Protein AF-B7ZWE9-F1 (afdb_monomer_lite)

Foldseek 3Di:
DDDPLDPVVLVCLLVVCVVPVVVVLVVLCCVQAVVVVVVVVVVVVVLVVLVVVLVVLVVQLVVLVVVLVVCCVPPVPPVVVNVVSVVSSVVSVVVSVVSVVVSVVSVVVVVVVVVVSVVRNVVSVVVSVVVVVVVSVVSVVVSVVVVVPDDPVVSVVVVVVVVCVVVVVPPDPDDDDDDDDDDDDDDDDDDDDDDDDDDDDDDDDDDPDDDDPDDPPDDDDDDDDDDDDDDD

Sequence (232 aa):
ALSLSSPRSWQQVPLSVHNERRPLQVERLEAKVISPLKLYGAQIKQTRADIKKCKRVQNNEIKQLEKLEKLRQKSPSDRQMISQAETSAQRASVDTNRSTLHLVETVDAFQEQKLKDLRRIFSDFVTIEMVFHAKAVEVYSSAFQTLENYDLERDLQDFRAKTRGIYGHGEARPLTDTNPAPSVPWPLASQSAQSTMARQGKEAGGEEDSETDSVEEIPLEDLKGQQQGPRD

Structure (mmCIF, N/CA/C/O backbone):
data_AF-B7ZWE9-F1
#
_entry.id   AF-B7ZWE9-F1
#
loop_
_atom_site.group_PDB
_atom_site.id
_atom_site.type_symbol
_atom_site.label_atom_id
_atom_site.label_alt_id
_atom_site.label_comp_id
_atom_site.label_asym_id
_atom_site.label_entity_id
_atom_site.label_seq_id
_atom_site.pdbx_PDB_ins_code
_atom_site.Cartn_x
_atom_site.Cartn_y
_atom_site.Cartn_z
_atom_site.occupancy
_atom_site.B_iso_or_equiv
_atom_site.auth_seq_id
_atom_site.auth_comp_id
_atom_site.auth_asym_id
_atom_site.auth_atom_id
_atom_site.pdbx_PDB_model_num
ATOM 1 N N . ALA A 1 1 ? 21.454 15.102 -43.127 1.00 35.91 1 ALA A N 1
ATOM 2 C CA . ALA A 1 1 ? 22.340 13.939 -42.927 1.00 35.91 1 ALA A CA 1
ATOM 3 C C . ALA A 1 1 ? 23.583 14.426 -42.197 1.00 35.91 1 ALA A C 1
ATOM 5 O O . ALA A 1 1 ? 24.292 15.269 -42.731 1.00 35.91 1 ALA A O 1
ATOM 6 N N . LEU A 1 2 ? 23.766 14.022 -40.939 1.00 36.97 2 LEU A N 1
ATOM 7 C CA . LEU A 1 2 ? 24.921 14.429 -40.139 1.00 36.97 2 LEU A CA 1
ATOM 8 C C . LEU A 1 2 ? 26.160 13.714 -40.691 1.00 36.97 2 LEU A C 1
ATOM 10 O O . LEU A 1 2 ? 26.164 12.492 -40.808 1.00 36.97 2 LEU A O 1
ATOM 14 N N . SER A 1 3 ? 27.177 14.478 -41.086 1.00 40.47 3 SER A N 1
ATOM 15 C CA . SER A 1 3 ? 28.467 13.936 -41.512 1.00 40.47 3 SER A CA 1
ATOM 16 C C . SER A 1 3 ? 29.105 13.202 -40.326 1.00 40.47 3 SER A C 1
ATOM 18 O O . SER A 1 3 ? 29.429 13.832 -39.323 1.00 40.47 3 SER A O 1
ATOM 20 N N . LEU A 1 4 ?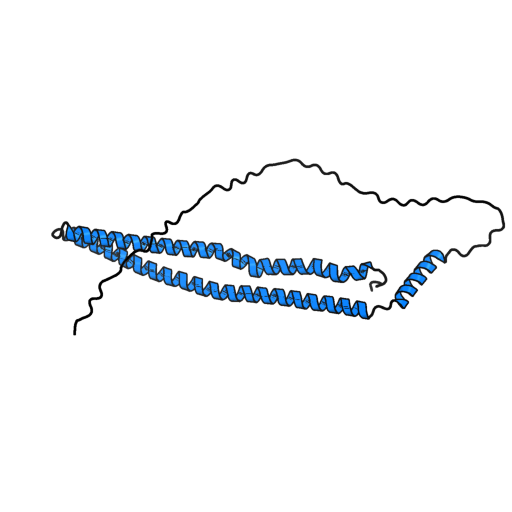 29.281 11.882 -40.442 1.00 47.28 4 LEU A N 1
ATOM 21 C CA . LEU A 1 4 ? 29.894 10.986 -39.439 1.00 47.28 4 LEU A CA 1
ATOM 22 C C . LEU A 1 4 ? 31.409 11.228 -39.228 1.00 47.28 4 LEU A C 1
ATOM 24 O O . LEU A 1 4 ? 32.071 10.510 -38.489 1.00 47.28 4 LEU A O 1
ATOM 28 N N . SER A 1 5 ? 31.955 12.285 -39.831 1.00 48.56 5 SER A N 1
ATOM 29 C CA . SER A 1 5 ? 33.384 12.605 -39.924 1.00 48.56 5 SER A CA 1
ATOM 30 C C . SER A 1 5 ? 33.974 13.252 -38.648 1.00 48.56 5 SER A C 1
ATOM 32 O O . SER A 1 5 ? 35.101 13.740 -38.655 1.00 48.56 5 SER A O 1
ATOM 34 N N . SER A 1 6 ? 33.246 13.303 -37.520 1.00 48.66 6 SER A N 1
ATOM 35 C CA . SER A 1 6 ? 33.755 13.914 -36.279 1.00 48.66 6 SER A CA 1
ATOM 36 C C . SER A 1 6 ? 33.730 12.947 -35.091 1.00 48.66 6 SER A C 1
ATOM 38 O O . SER A 1 6 ? 32.653 12.478 -34.740 1.00 48.66 6 SER A O 1
ATOM 40 N N . PRO A 1 7 ? 34.849 12.739 -34.363 1.00 50.91 7 PRO A N 1
ATOM 41 C CA . PRO A 1 7 ? 34.908 11.987 -33.098 1.00 50.91 7 PRO A CA 1
ATOM 42 C C . PRO A 1 7 ? 33.811 12.360 -32.083 1.00 50.91 7 PRO A C 1
ATOM 44 O O . PRO A 1 7 ? 33.399 11.532 -31.271 1.00 50.91 7 PRO A O 1
ATOM 47 N N . ARG A 1 8 ? 33.286 13.594 -32.158 1.00 45.19 8 ARG A N 1
ATOM 48 C CA . ARG A 1 8 ? 32.167 14.058 -31.329 1.00 45.19 8 ARG A CA 1
ATOM 49 C C . ARG A 1 8 ? 30.857 13.321 -31.602 1.00 45.19 8 ARG A C 1
ATOM 51 O O . ARG A 1 8 ? 30.175 13.016 -30.633 1.00 45.19 8 ARG A O 1
ATOM 58 N N . SER A 1 9 ? 30.514 12.976 -32.847 1.00 49.25 9 SER A N 1
ATOM 59 C CA . SER A 1 9 ? 29.246 12.287 -33.150 1.00 49.25 9 SER A CA 1
ATOM 60 C C . SER A 1 9 ? 29.190 10.869 -32.574 1.00 49.25 9 SER A C 1
ATOM 62 O O . SER A 1 9 ? 28.116 10.395 -32.215 1.00 49.25 9 SER A O 1
ATOM 64 N N . TRP A 1 10 ? 30.348 10.227 -32.411 1.00 51.28 10 TRP A N 1
ATOM 65 C CA . TRP A 1 10 ? 30.491 8.867 -31.884 1.00 51.28 10 TRP A CA 1
ATOM 66 C C . TRP A 1 10 ? 30.303 8.790 -30.365 1.00 51.28 10 TRP A C 1
ATOM 68 O O . TRP A 1 10 ? 29.722 7.837 -29.853 1.00 51.28 10 TRP A O 1
ATOM 78 N N . GLN A 1 11 ? 30.725 9.828 -29.638 1.00 51.19 11 GLN A N 1
ATOM 79 C CA . GLN A 1 11 ? 30.461 9.956 -28.200 1.00 51.19 11 GLN A CA 1
ATOM 80 C C . GLN A 1 11 ? 29.024 10.419 -27.921 1.00 51.19 11 GLN A C 1
ATOM 82 O O . GLN A 1 11 ? 28.461 10.102 -26.876 1.00 51.19 11 GLN A O 1
ATOM 87 N N . GLN A 1 12 ? 28.406 11.146 -28.856 1.00 52.44 12 GLN A N 1
ATOM 88 C CA . GLN A 1 12 ? 27.122 11.807 -28.630 1.00 52.44 12 GLN A CA 1
ATOM 89 C C . GLN A 1 12 ? 25.933 10.839 -28.577 1.00 52.44 12 GLN A C 1
ATOM 91 O O . GLN A 1 12 ? 25.019 11.070 -27.796 1.00 52.44 12 GLN A O 1
ATOM 96 N N . VAL A 1 13 ? 25.942 9.736 -29.337 1.00 56.31 13 VAL A N 1
ATOM 97 C CA . VAL A 1 13 ? 24.784 8.820 -29.417 1.00 56.31 13 VAL A CA 1
ATOM 98 C C . VAL A 1 13 ? 24.566 8.009 -28.124 1.00 56.31 13 VAL A C 1
ATOM 100 O O . VAL A 1 13 ? 23.448 8.035 -27.602 1.00 56.31 13 VAL A O 1
ATOM 103 N N . PRO A 1 14 ? 25.583 7.352 -27.526 1.00 56.22 14 PRO A N 1
ATOM 104 C CA . PRO A 1 14 ? 25.403 6.652 -26.250 1.00 56.22 14 PRO A CA 1
ATOM 105 C C . PRO A 1 14 ? 25.184 7.614 -25.070 1.00 56.22 14 PRO A C 1
ATOM 107 O O . PRO A 1 14 ? 24.378 7.330 -24.181 1.00 56.22 14 PRO A O 1
ATOM 110 N N . LEU A 1 15 ? 25.860 8.774 -25.071 1.00 54.81 15 LEU A N 1
ATOM 111 C CA . LEU A 1 15 ? 25.754 9.767 -23.997 1.00 54.81 15 LEU A CA 1
ATOM 112 C C . LEU A 1 15 ? 24.411 10.514 -24.005 1.00 54.81 15 LEU A C 1
ATOM 114 O O . LEU A 1 15 ? 23.825 10.663 -22.935 1.00 54.81 15 LEU A O 1
ATOM 118 N N . SER A 1 16 ? 23.868 10.922 -25.162 1.00 54.91 16 SER A N 1
ATOM 119 C CA . SER A 1 16 ? 22.539 11.569 -25.232 1.00 54.91 16 SER A CA 1
ATOM 120 C C . SER A 1 16 ? 21.433 10.648 -24.725 1.00 54.91 16 SER A C 1
ATOM 122 O O . SER A 1 16 ? 20.568 11.068 -23.963 1.00 54.91 16 SER A O 1
ATOM 124 N N . VAL A 1 17 ? 21.489 9.361 -25.071 1.00 55.47 17 VAL A N 1
ATOM 125 C CA . VAL A 1 17 ? 20.479 8.386 -24.645 1.00 55.47 17 VAL A CA 1
ATOM 126 C C . VAL A 1 17 ? 20.524 8.133 -23.137 1.00 55.47 17 VAL A C 1
ATOM 128 O O . VAL A 1 17 ? 19.480 8.082 -22.482 1.00 55.47 17 VAL A O 1
ATOM 131 N N . HIS A 1 18 ? 21.720 7.990 -22.572 1.00 58.66 18 HIS A N 1
ATOM 132 C CA . HIS A 1 18 ? 21.894 7.819 -21.133 1.00 58.66 18 HIS A CA 1
ATOM 133 C C . HIS A 1 18 ? 21.422 9.046 -20.335 1.00 58.66 18 HIS A C 1
ATOM 135 O O . HIS A 1 18 ? 20.903 8.901 -19.224 1.00 58.66 18 HIS A O 1
ATOM 141 N N . ASN A 1 19 ? 21.577 10.242 -20.908 1.00 58.75 19 ASN A N 1
ATOM 142 C CA . ASN A 1 19 ? 21.200 11.498 -20.270 1.00 58.75 19 ASN A CA 1
ATOM 143 C C . ASN A 1 19 ? 19.690 11.793 -20.362 1.00 58.75 19 ASN A C 1
ATOM 145 O O . ASN A 1 19 ? 19.148 12.434 -19.470 1.00 58.75 19 ASN A O 1
ATOM 149 N N . GLU A 1 20 ? 18.992 11.283 -21.383 1.00 62.75 20 GLU A N 1
ATOM 150 C CA . GLU A 1 20 ? 17.551 11.519 -21.583 1.00 62.75 20 GLU A CA 1
ATOM 151 C C . GLU A 1 20 ? 16.652 10.402 -21.032 1.00 62.75 20 GLU A C 1
ATOM 153 O O . GLU A 1 20 ? 15.564 10.668 -20.521 1.00 62.75 20 GLU A O 1
ATOM 158 N N . ARG A 1 21 ? 17.080 9.132 -21.093 1.00 68.94 21 ARG A N 1
ATOM 159 C CA . ARG A 1 21 ? 16.215 7.998 -20.707 1.00 68.94 21 ARG A CA 1
ATOM 160 C C . ARG A 1 21 ? 16.216 7.695 -19.214 1.00 68.94 21 ARG A C 1
ATOM 162 O O . ARG A 1 21 ? 15.201 7.227 -18.701 1.00 68.94 21 ARG A O 1
ATOM 169 N N . ARG A 1 22 ? 17.324 7.957 -18.514 1.00 77.38 22 ARG A N 1
ATOM 170 C CA . ARG A 1 22 ? 17.389 7.770 -17.056 1.00 77.38 22 ARG A CA 1
ATOM 171 C C . ARG A 1 22 ? 16.400 8.670 -16.306 1.00 77.38 22 ARG A C 1
ATOM 173 O O . ARG A 1 22 ? 15.689 8.129 -15.466 1.00 77.38 22 ARG A O 1
ATOM 180 N N . PRO A 1 23 ? 16.260 9.971 -16.631 1.00 82.75 23 PRO A N 1
ATOM 181 C CA . PRO A 1 23 ? 15.218 10.809 -16.035 1.00 82.75 23 PRO A CA 1
ATOM 182 C C . PRO A 1 23 ? 13.805 10.217 -16.160 1.00 82.75 23 PRO A C 1
ATOM 184 O O . PRO A 1 23 ? 13.086 10.154 -15.168 1.00 82.75 23 PRO A O 1
ATOM 187 N N . LEU A 1 24 ? 13.438 9.689 -17.335 1.00 86.56 24 LEU A N 1
ATOM 188 C CA . LEU A 1 24 ? 12.121 9.072 -17.562 1.00 86.56 24 LEU A CA 1
ATOM 189 C C . LEU A 1 24 ? 11.918 7.768 -16.775 1.00 86.56 24 LEU A C 1
ATOM 191 O O . LEU A 1 24 ? 10.819 7.499 -16.293 1.00 86.56 24 LEU A O 1
ATOM 195 N N . GLN A 1 25 ? 12.952 6.933 -16.646 1.00 90.38 25 GLN A N 1
ATOM 196 C CA . GLN A 1 25 ? 12.887 5.737 -15.798 1.00 90.38 25 GLN A CA 1
ATOM 197 C C . GLN A 1 25 ? 12.675 6.128 -14.334 1.00 90.38 25 GLN A C 1
ATOM 199 O O . GLN A 1 25 ? 11.793 5.576 -13.680 1.00 90.38 25 GLN A O 1
ATOM 204 N N . VAL A 1 26 ? 13.446 7.102 -13.845 1.00 93.44 26 VAL A N 1
ATOM 205 C CA . VAL A 1 26 ? 13.359 7.599 -12.468 1.00 93.44 26 VAL A CA 1
ATOM 206 C C . VAL A 1 26 ? 11.970 8.159 -12.179 1.00 93.44 26 VAL A C 1
ATOM 208 O O . VAL A 1 26 ? 11.372 7.782 -11.177 1.00 93.44 26 VAL A O 1
ATOM 211 N N . GLU A 1 27 ? 11.410 8.977 -13.072 1.00 94.62 27 GLU A N 1
ATOM 212 C CA . GLU A 1 27 ? 10.048 9.505 -12.926 1.00 94.62 27 GLU A CA 1
ATOM 213 C C . GLU A 1 27 ? 9.008 8.377 -12.825 1.00 94.62 27 GLU A C 1
ATOM 215 O O . GLU A 1 27 ? 8.147 8.382 -11.943 1.00 94.62 27 GLU A O 1
ATOM 220 N N . ARG A 1 28 ? 9.114 7.353 -13.684 1.00 95.75 28 ARG A N 1
ATOM 221 C CA . ARG A 1 28 ? 8.200 6.201 -13.661 1.00 95.75 28 ARG A CA 1
ATOM 222 C C . ARG A 1 28 ? 8.344 5.373 -12.387 1.00 95.75 28 ARG A C 1
ATOM 224 O O . ARG A 1 28 ? 7.326 4.924 -11.862 1.00 95.75 28 ARG A O 1
ATOM 231 N N . LEU A 1 29 ? 9.565 5.167 -11.895 1.00 97.62 29 LEU A N 1
ATOM 232 C CA . LEU A 1 29 ? 9.820 4.476 -10.631 1.00 97.62 29 LEU A CA 1
ATOM 233 C C . LEU A 1 29 ? 9.266 5.273 -9.445 1.00 97.62 29 LEU A C 1
ATOM 235 O O . LEU A 1 29 ? 8.579 4.701 -8.598 1.00 97.62 29 LEU A O 1
ATOM 239 N N . GLU A 1 30 ? 9.480 6.589 -9.409 1.00 97.31 30 GLU A N 1
ATOM 240 C CA . GLU A 1 30 ? 8.943 7.442 -8.347 1.00 97.31 30 GLU A CA 1
ATOM 241 C C . GLU A 1 30 ? 7.409 7.382 -8.320 1.00 97.31 30 GLU A C 1
ATOM 243 O O . GLU A 1 30 ? 6.807 7.211 -7.258 1.00 97.31 30 GLU A O 1
ATOM 248 N N . ALA A 1 31 ? 6.763 7.447 -9.487 1.00 97.62 31 ALA A N 1
ATOM 249 C CA . ALA A 1 31 ? 5.308 7.450 -9.596 1.00 97.62 31 ALA A CA 1
ATOM 250 C C . ALA A 1 31 ? 4.663 6.080 -9.322 1.00 97.62 31 ALA A C 1
ATOM 252 O O . ALA A 1 31 ? 3.620 6.012 -8.674 1.00 97.62 31 ALA A O 1
ATOM 253 N N . LYS A 1 32 ? 5.245 4.984 -9.828 1.00 97.88 32 LYS A N 1
ATOM 254 C CA . LYS A 1 32 ? 4.613 3.650 -9.798 1.00 97.88 32 LYS A CA 1
ATOM 255 C C . LYS A 1 32 ? 5.109 2.731 -8.689 1.00 97.88 32 LYS A C 1
ATOM 257 O O . LYS A 1 32 ? 4.427 1.762 -8.371 1.00 97.88 32 LYS A O 1
ATOM 262 N N . VAL A 1 33 ? 6.272 3.017 -8.113 1.00 98.19 33 VAL A N 1
ATOM 263 C CA . VAL A 1 33 ? 6.889 2.169 -7.088 1.00 98.19 33 VAL A CA 1
ATOM 264 C C . VAL A 1 33 ? 6.993 2.931 -5.779 1.00 98.19 33 VAL A C 1
ATOM 266 O O . VAL A 1 33 ? 6.397 2.531 -4.782 1.00 98.19 33 VAL A O 1
ATOM 269 N N . ILE A 1 34 ? 7.687 4.067 -5.781 1.00 98.00 34 ILE A N 1
ATOM 270 C CA . ILE A 1 34 ? 8.004 4.782 -4.542 1.00 98.00 34 ILE A CA 1
ATOM 271 C C . ILE A 1 34 ? 6.764 5.447 -3.940 1.00 98.00 34 ILE A C 1
ATOM 273 O O . ILE A 1 34 ? 6.491 5.269 -2.753 1.00 98.00 34 ILE A O 1
ATOM 277 N N . SER A 1 35 ? 5.987 6.184 -4.736 1.00 97.56 35 SER A N 1
ATOM 278 C CA . SER A 1 35 ? 4.808 6.906 -4.243 1.00 97.56 35 SER A CA 1
ATOM 279 C C . SER A 1 35 ? 3.753 5.965 -3.634 1.00 97.56 35 SER A C 1
ATOM 281 O O . SER A 1 35 ? 3.328 6.222 -2.505 1.00 97.56 35 SER A O 1
ATOM 283 N N . PRO A 1 36 ? 3.380 4.835 -4.273 1.00 97.38 36 PRO A N 1
ATOM 284 C CA . PRO A 1 36 ? 2.480 3.857 -3.662 1.00 97.38 36 PRO A CA 1
ATOM 285 C C . PRO A 1 36 ? 3.022 3.258 -2.360 1.00 97.38 36 PRO A C 1
ATOM 287 O O . PRO A 1 36 ? 2.275 3.148 -1.390 1.00 97.38 36 PRO A O 1
ATOM 290 N N . LEU A 1 37 ? 4.318 2.931 -2.289 1.00 97.62 37 LEU A N 1
ATOM 291 C CA . LEU A 1 37 ? 4.932 2.417 -1.058 1.00 97.62 37 LEU A CA 1
ATOM 292 C C . LEU A 1 37 ? 4.925 3.458 0.071 1.00 97.62 37 LEU A C 1
ATOM 294 O O . LEU A 1 37 ? 4.654 3.114 1.220 1.00 97.62 37 LEU A O 1
ATOM 298 N N . LYS A 1 38 ? 5.155 4.740 -0.241 1.00 96.44 38 LYS A N 1
ATOM 299 C CA . LYS A 1 38 ? 5.077 5.840 0.737 1.00 96.44 38 LYS A CA 1
ATOM 300 C C . LYS A 1 38 ? 3.672 5.978 1.341 1.00 96.44 38 LYS A C 1
ATOM 302 O O . LYS A 1 38 ? 3.548 6.218 2.543 1.00 96.44 38 LYS A O 1
ATOM 307 N N . LEU A 1 39 ? 2.613 5.785 0.548 1.00 95.19 39 LEU A N 1
ATOM 308 C CA . LEU A 1 39 ? 1.219 5.897 1.012 1.00 95.19 39 LEU A CA 1
ATOM 309 C C . LEU A 1 39 ? 0.853 4.866 2.092 1.00 95.19 39 LEU A C 1
ATOM 311 O O . LEU A 1 39 ? 0.050 5.168 2.981 1.00 95.19 39 LEU A O 1
ATOM 315 N N . TYR A 1 40 ? 1.487 3.689 2.088 1.00 96.75 40 TYR A N 1
ATOM 316 C CA . TYR A 1 40 ? 1.272 2.670 3.121 1.00 96.75 40 TYR A CA 1
ATOM 317 C C . TYR A 1 40 ? 1.643 3.155 4.527 1.00 96.75 40 TYR A C 1
ATOM 319 O O . TYR A 1 40 ? 1.066 2.678 5.505 1.00 96.75 40 TYR A O 1
ATOM 327 N N . GLY A 1 41 ? 2.528 4.1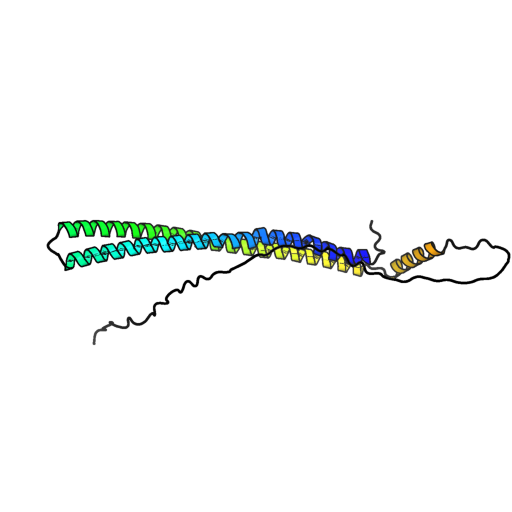49 4.659 1.00 95.81 41 GLY A N 1
ATOM 328 C CA . GLY A 1 41 ? 2.856 4.743 5.955 1.00 95.81 41 GLY A CA 1
ATOM 329 C C . GLY A 1 41 ? 1.629 5.312 6.679 1.00 95.81 41 GLY A C 1
ATOM 330 O O . GLY A 1 41 ? 1.481 5.118 7.886 1.00 95.81 41 GLY A O 1
ATOM 331 N N . ALA A 1 42 ? 0.716 5.966 5.954 1.00 95.94 42 ALA A N 1
ATOM 332 C CA . ALA A 1 42 ? -0.522 6.497 6.528 1.00 95.94 42 ALA A CA 1
ATOM 333 C C . ALA A 1 42 ? -1.520 5.379 6.869 1.00 95.94 42 ALA A C 1
ATOM 335 O O . ALA A 1 42 ? -2.104 5.378 7.952 1.00 95.94 42 ALA A O 1
ATOM 336 N N . GLN A 1 43 ? -1.662 4.391 5.984 1.00 95.06 43 GLN A N 1
ATOM 337 C CA . GLN A 1 43 ? -2.571 3.260 6.184 1.00 95.06 43 GLN A CA 1
ATOM 338 C C . GLN A 1 43 ? -2.166 2.409 7.397 1.00 95.06 43 GLN A C 1
ATOM 340 O O . GLN A 1 43 ? -3.001 2.095 8.237 1.00 95.06 43 GLN A O 1
ATOM 345 N N . ILE A 1 44 ? -0.871 2.115 7.561 1.00 96.81 44 ILE A N 1
ATOM 346 C CA . ILE A 1 44 ? -0.350 1.372 8.720 1.00 96.81 44 ILE A CA 1
ATOM 347 C C . ILE A 1 44 ? -0.613 2.133 10.025 1.00 96.81 44 ILE A C 1
ATOM 349 O O . ILE A 1 44 ? -0.992 1.527 11.032 1.00 96.81 44 ILE A O 1
ATOM 353 N N . LYS A 1 45 ? -0.427 3.461 10.023 1.00 97.56 45 LYS A N 1
ATOM 354 C CA . LYS A 1 45 ? -0.743 4.310 11.182 1.00 97.56 45 LYS A CA 1
ATOM 355 C C . LYS A 1 45 ? -2.227 4.221 11.543 1.00 97.56 45 LYS A C 1
ATOM 357 O O . LYS A 1 45 ? -2.539 4.060 12.723 1.00 97.56 45 LYS A O 1
ATOM 362 N N . GLN A 1 46 ? -3.112 4.263 10.547 1.00 97.00 46 GLN A N 1
ATOM 363 C CA . GLN A 1 46 ? -4.554 4.135 10.746 1.00 97.00 46 GLN A CA 1
ATOM 364 C C . GLN A 1 46 ? -4.933 2.760 11.317 1.00 97.00 46 GLN A C 1
ATOM 366 O O . GLN A 1 46 ? -5.519 2.697 12.395 1.00 97.00 46 GLN A O 1
ATOM 371 N N . THR A 1 47 ? -4.489 1.661 10.702 1.00 96.88 47 THR A N 1
ATOM 372 C CA . THR A 1 47 ? -4.759 0.299 11.199 1.00 96.88 47 THR A CA 1
ATOM 373 C C . THR A 1 47 ? -4.257 0.110 12.635 1.00 96.88 47 THR A C 1
ATOM 375 O O . THR A 1 47 ? -4.930 -0.489 13.474 1.00 96.88 47 THR A O 1
ATOM 378 N N . ARG A 1 48 ? -3.090 0.679 12.979 1.00 97.75 48 ARG A N 1
ATOM 379 C CA . ARG A 1 48 ? -2.575 0.670 14.359 1.00 97.75 48 ARG A CA 1
ATOM 380 C C . ARG A 1 48 ? -3.490 1.443 15.316 1.00 97.75 48 ARG A C 1
ATOM 382 O O . ARG A 1 48 ? -3.668 1.015 16.459 1.00 97.75 48 ARG A O 1
ATOM 389 N N . ALA A 1 49 ? -4.051 2.572 14.887 1.00 98.06 49 ALA A N 1
ATOM 390 C CA . ALA A 1 49 ? -5.005 3.339 15.683 1.00 98.06 49 ALA A CA 1
ATOM 391 C C . ALA A 1 49 ? -6.301 2.548 15.933 1.00 98.06 49 ALA A C 1
ATOM 393 O O . ALA A 1 49 ? -6.793 2.543 17.066 1.00 98.06 49 ALA A O 1
ATOM 394 N N . ASP A 1 50 ? -6.790 1.814 14.933 1.00 97.62 50 ASP A N 1
ATOM 395 C CA . ASP A 1 50 ? -7.978 0.962 15.053 1.00 97.62 50 ASP A CA 1
ATOM 396 C C . ASP A 1 50 ? -7.754 -0.206 16.026 1.00 97.62 50 ASP A C 1
ATOM 398 O O . ASP A 1 50 ? -8.591 -0.455 16.898 1.00 97.62 50 ASP A O 1
ATOM 402 N N . ILE A 1 51 ? -6.571 -0.833 16.002 1.00 98.19 51 ILE A N 1
ATOM 403 C CA . ILE A 1 51 ? -6.174 -1.840 17.004 1.00 98.19 51 ILE A CA 1
ATOM 404 C C . ILE A 1 51 ? -6.175 -1.230 18.414 1.00 98.19 51 ILE A C 1
ATOM 406 O O . ILE A 1 51 ? -6.744 -1.804 19.346 1.00 98.19 51 ILE A O 1
ATOM 410 N N . LYS A 1 52 ? -5.569 -0.046 18.594 1.00 98.31 52 LYS A N 1
ATOM 411 C CA . LYS A 1 52 ? -5.554 0.653 19.894 1.00 98.31 52 LYS A CA 1
ATOM 412 C C . LYS A 1 52 ? -6.971 0.990 20.371 1.00 98.31 52 LYS A C 1
ATOM 414 O O . LYS A 1 52 ? -7.250 0.904 21.566 1.00 98.31 52 LYS A O 1
ATOM 419 N N . LYS A 1 53 ? -7.872 1.378 19.464 1.00 98.12 53 LYS A N 1
ATOM 420 C CA . LYS A 1 53 ? -9.285 1.641 19.769 1.00 98.12 53 LYS A CA 1
ATOM 421 C C . LYS A 1 53 ? -9.990 0.372 20.249 1.00 98.12 53 LYS A C 1
ATOM 423 O O . LYS A 1 53 ? -10.599 0.412 21.313 1.00 98.12 53 LYS A O 1
ATOM 428 N N . CYS A 1 54 ? -9.838 -0.744 19.540 1.00 98.31 54 CYS A N 1
ATOM 429 C CA . CYS A 1 54 ? -10.432 -2.021 19.936 1.00 98.31 54 CYS A CA 1
ATOM 430 C C . CYS A 1 54 ? -9.937 -2.485 21.314 1.00 98.31 54 CYS A C 1
ATOM 432 O O . CYS A 1 54 ? -10.742 -2.849 22.168 1.00 98.31 54 CYS A O 1
ATOM 434 N N . LYS A 1 55 ? -8.627 -2.372 21.585 1.00 98.31 55 LYS A N 1
ATOM 435 C CA . LYS A 1 55 ? -8.055 -2.685 22.908 1.00 98.31 55 LYS A CA 1
ATOM 436 C C . LYS A 1 55 ? -8.660 -1.839 24.031 1.00 98.31 55 LYS A C 1
ATOM 438 O O . LYS A 1 55 ? -8.887 -2.339 25.126 1.00 98.31 55 LYS A O 1
ATOM 443 N N . ARG A 1 56 ? -8.949 -0.557 23.781 1.00 98.50 56 ARG A N 1
ATOM 444 C CA . ARG A 1 56 ? -9.605 0.310 24.775 1.00 98.50 56 ARG A CA 1
ATOM 445 C C . ARG A 1 56 ? -11.029 -0.142 25.096 1.00 98.50 56 ARG A C 1
ATOM 447 O O . ARG A 1 56 ? -11.408 -0.101 26.264 1.00 98.50 56 ARG A O 1
ATOM 454 N N . VAL A 1 57 ? -11.789 -0.580 24.090 1.00 98.56 57 VAL A N 1
ATOM 455 C CA . VAL A 1 57 ? -13.144 -1.123 24.284 1.00 98.56 57 VAL A CA 1
ATOM 456 C C . VAL A 1 57 ? -13.085 -2.417 25.099 1.00 98.56 57 VAL A C 1
ATOM 458 O O . VAL A 1 57 ? -13.761 -2.515 26.120 1.00 98.56 57 VAL A O 1
ATOM 461 N N . GLN A 1 58 ? -12.185 -3.334 24.740 1.00 98.31 58 GLN A N 1
ATOM 462 C CA . GLN A 1 58 ? -11.963 -4.580 25.479 1.00 98.31 58 GLN A CA 1
ATOM 463 C C . GLN A 1 58 ? -11.551 -4.329 26.941 1.00 98.31 58 GLN A C 1
ATOM 465 O O . GLN A 1 58 ? -12.095 -4.929 27.863 1.00 98.31 58 GLN A O 1
ATOM 470 N N . ASN A 1 59 ? -10.645 -3.380 27.188 1.00 98.50 59 ASN A N 1
ATOM 471 C CA . ASN A 1 59 ? -10.249 -3.009 28.550 1.00 98.50 59 ASN A CA 1
ATOM 472 C C . ASN A 1 59 ? -11.415 -2.439 29.372 1.00 98.50 59 ASN A C 1
ATOM 474 O O . ASN A 1 59 ? -11.437 -2.590 30.593 1.00 98.50 59 ASN A O 1
ATOM 478 N N . ASN A 1 60 ? -12.375 -1.761 28.738 1.00 98.38 60 ASN A N 1
ATOM 479 C CA . ASN A 1 60 ? -13.577 -1.304 29.429 1.00 98.38 60 ASN A CA 1
ATOM 480 C C . ASN A 1 60 ? -14.476 -2.482 29.829 1.00 98.38 60 ASN A C 1
ATOM 482 O O . ASN A 1 60 ? -14.964 -2.494 30.955 1.00 98.38 60 ASN A O 1
ATOM 486 N N . GLU A 1 61 ? -14.654 -3.484 28.966 1.00 98.56 61 GLU A N 1
ATOM 487 C CA . GLU A 1 61 ? -15.388 -4.710 29.309 1.00 98.56 61 GLU A CA 1
ATOM 488 C C . GLU A 1 61 ? -14.764 -5.426 30.509 1.00 98.56 61 GLU A C 1
ATOM 490 O O . GLU A 1 61 ? -15.473 -5.703 31.477 1.00 98.56 61 GLU A O 1
ATOM 495 N N . ILE A 1 62 ? -13.440 -5.617 30.506 1.00 98.44 62 ILE A N 1
ATOM 496 C CA . ILE A 1 62 ? -12.712 -6.220 31.634 1.00 98.44 62 ILE A CA 1
ATOM 497 C C . ILE A 1 62 ? -13.006 -5.455 32.932 1.00 98.44 62 ILE A C 1
ATOM 499 O O . ILE A 1 62 ? -13.384 -6.054 33.937 1.00 98.44 62 ILE A O 1
ATOM 503 N N . LYS A 1 63 ? -12.936 -4.117 32.904 1.00 98.50 63 LYS A N 1
ATOM 504 C CA . LYS A 1 63 ? -13.247 -3.280 34.075 1.00 98.50 63 LYS A CA 1
ATOM 505 C C . LYS A 1 63 ? -14.695 -3.427 34.550 1.00 98.50 63 LYS A C 1
ATOM 507 O O . LYS A 1 63 ? -14.931 -3.422 35.759 1.00 98.50 63 LYS A O 1
ATOM 512 N N . GLN A 1 64 ? -15.668 -3.533 33.641 1.00 98.38 64 GLN A N 1
ATOM 513 C CA . GLN A 1 64 ? -17.072 -3.728 34.026 1.00 98.38 64 GLN A CA 1
ATOM 514 C C . GLN A 1 64 ? -17.310 -5.119 34.625 1.00 98.38 64 GLN A C 1
ATOM 516 O O . GLN A 1 64 ? -18.014 -5.227 35.630 1.00 98.38 64 GLN A O 1
ATOM 521 N N . LEU A 1 65 ? -16.689 -6.161 34.068 1.00 98.19 65 LEU A N 1
ATOM 522 C CA . LEU A 1 65 ? -16.764 -7.525 34.594 1.00 98.19 65 LEU A CA 1
ATOM 523 C C . LEU A 1 65 ? -16.124 -7.628 35.981 1.00 98.19 65 LEU A C 1
ATOM 525 O O . LEU A 1 65 ? -16.743 -8.150 36.906 1.00 98.19 65 LEU A O 1
ATOM 529 N N . GLU A 1 66 ? -14.938 -7.047 36.172 1.00 98.12 66 GLU A N 1
ATOM 530 C CA . GLU A 1 66 ? -14.303 -6.982 37.489 1.00 98.12 66 GLU A CA 1
ATOM 531 C C . GLU A 1 66 ? -15.165 -6.243 38.515 1.00 98.12 66 GLU A C 1
ATOM 533 O O . GLU A 1 66 ? -15.240 -6.647 39.676 1.00 98.12 66 GLU A O 1
ATOM 538 N N . LYS A 1 67 ? -15.798 -5.134 38.112 1.00 97.00 67 LYS A N 1
ATOM 539 C CA . LYS A 1 67 ? -16.679 -4.361 38.993 1.00 97.00 67 LYS A CA 1
ATOM 540 C C . LYS A 1 67 ? -17.897 -5.184 39.411 1.00 97.00 67 LYS A C 1
ATOM 542 O O . LYS A 1 67 ? -18.250 -5.164 40.590 1.00 97.00 67 LYS A O 1
ATOM 547 N N . LEU A 1 68 ? -18.516 -5.898 38.471 1.00 97.69 68 LEU A N 1
ATOM 548 C CA . LEU A 1 68 ? -19.641 -6.792 38.738 1.00 97.69 68 LEU A CA 1
ATOM 549 C C . LEU A 1 68 ? -19.242 -7.913 39.704 1.00 97.69 68 LEU A C 1
ATOM 551 O O . LEU A 1 68 ? -19.941 -8.142 40.689 1.00 97.69 68 LEU A O 1
ATOM 555 N N . GLU A 1 69 ? -18.101 -8.561 39.467 1.00 97.38 69 GLU A N 1
ATOM 556 C CA . GLU A 1 69 ? -17.615 -9.652 40.314 1.00 97.38 69 GLU A CA 1
ATOM 557 C C . GLU A 1 69 ? -17.310 -9.165 41.735 1.00 97.38 69 GLU A C 1
ATOM 559 O O . GLU A 1 69 ? -17.819 -9.706 42.716 1.00 97.38 69 GLU A O 1
ATOM 564 N N . LYS A 1 70 ? -16.575 -8.055 41.866 1.00 97.12 70 LYS A N 1
ATOM 565 C CA . LYS A 1 70 ? -16.279 -7.437 43.169 1.00 97.12 70 LYS A CA 1
ATOM 566 C C . LYS A 1 70 ? -17.556 -7.081 43.937 1.00 97.12 70 LYS A C 1
ATOM 568 O O . LYS A 1 70 ? -17.583 -7.230 45.158 1.00 97.12 70 LYS A O 1
ATOM 573 N N . LEU A 1 71 ? -18.598 -6.607 43.252 1.00 96.19 71 LEU A N 1
ATOM 574 C CA . LEU A 1 71 ? -19.876 -6.261 43.876 1.00 96.19 71 LEU A CA 1
ATOM 575 C C . LEU A 1 71 ? -20.640 -7.505 44.353 1.00 96.19 71 LEU A C 1
ATOM 577 O O . LEU A 1 71 ? -21.150 -7.501 45.472 1.00 96.19 71 LEU A O 1
ATOM 581 N N . ARG A 1 72 ? -20.663 -8.578 43.550 1.00 95.81 72 ARG A N 1
ATOM 582 C CA . ARG A 1 72 ? -21.266 -9.868 43.926 1.00 95.81 72 ARG A CA 1
ATOM 583 C C . ARG A 1 72 ? -20.624 -10.456 45.182 1.00 95.81 72 ARG A C 1
ATOM 585 O O . ARG A 1 72 ? -21.343 -10.942 46.048 1.00 95.81 72 ARG A O 1
ATOM 592 N N . GLN A 1 73 ? -19.298 -10.359 45.298 1.00 95.62 73 GLN A N 1
ATOM 593 C CA . GLN A 1 73 ? -18.553 -10.877 46.449 1.00 95.62 73 GLN A CA 1
ATOM 594 C C . GLN A 1 73 ? -18.751 -10.037 47.719 1.00 95.62 73 GLN A C 1
ATOM 596 O O . GLN A 1 73 ? -18.896 -10.583 48.809 1.00 95.62 73 GLN A O 1
ATOM 601 N N . LYS A 1 74 ? -18.752 -8.702 47.603 1.00 96.12 74 LYS A N 1
ATOM 602 C CA . LYS A 1 74 ? -18.812 -7.803 48.770 1.00 96.12 74 LYS A CA 1
ATOM 603 C C . LYS A 1 74 ? -20.226 -7.578 49.304 1.00 96.12 74 LYS A C 1
ATOM 605 O O . LYS A 1 74 ? -20.389 -7.416 50.509 1.00 96.12 74 LYS A O 1
ATOM 610 N N . SER A 1 75 ? -21.225 -7.552 48.422 1.00 91.50 75 SER A N 1
ATOM 611 C CA . SER A 1 75 ? -22.596 -7.150 48.762 1.00 91.50 75 SER A CA 1
ATOM 612 C C . SER A 1 75 ? -23.643 -8.004 48.030 1.00 91.50 75 SER A C 1
ATOM 614 O O . SER A 1 75 ? -24.415 -7.476 47.229 1.00 91.50 75 SER A O 1
ATOM 616 N N . PRO A 1 76 ? -23.731 -9.321 48.304 1.00 91.06 76 PRO A N 1
ATOM 617 C CA . PRO A 1 76 ? -24.608 -10.237 47.563 1.00 91.06 76 PRO A CA 1
ATOM 618 C C . PRO A 1 76 ? -26.110 -9.924 47.697 1.00 91.06 76 PRO A C 1
ATOM 620 O O . PRO A 1 76 ? -26.907 -10.308 46.838 1.00 91.06 76 PRO A O 1
ATOM 623 N N . SER A 1 77 ? -26.511 -9.216 48.755 1.00 95.00 77 SER A N 1
ATOM 624 C CA . SER A 1 77 ? -27.906 -8.828 49.002 1.00 95.00 77 SER A CA 1
ATOM 625 C C . SER A 1 77 ? -28.350 -7.586 48.221 1.00 95.00 77 SER A C 1
ATOM 627 O O . SER A 1 77 ? -29.552 -7.359 48.088 1.00 95.00 77 SER A O 1
ATOM 629 N N . ASP A 1 78 ? -27.418 -6.795 47.674 1.00 94.44 78 ASP A N 1
ATOM 630 C CA . ASP A 1 78 ? -27.729 -5.584 46.905 1.00 94.44 78 ASP A CA 1
ATOM 631 C C . ASP A 1 78 ? -28.093 -5.931 45.453 1.00 94.44 78 ASP A C 1
ATOM 633 O O . ASP A 1 78 ? -27.350 -5.713 44.491 1.00 94.44 78 ASP A O 1
ATOM 637 N N . ARG A 1 79 ? -29.269 -6.547 45.303 1.00 95.81 79 ARG A N 1
ATOM 638 C CA . ARG A 1 79 ? -29.770 -7.049 44.018 1.00 95.81 79 ARG A CA 1
ATOM 639 C C . ARG A 1 79 ? -29.906 -5.948 42.971 1.00 95.81 79 ARG A C 1
ATOM 641 O O . ARG A 1 79 ? -29.646 -6.203 41.796 1.00 95.81 79 ARG A O 1
ATOM 648 N N . GLN A 1 80 ? -30.284 -4.739 43.385 1.00 95.56 80 GLN A N 1
ATOM 649 C CA . GLN A 1 80 ? -30.462 -3.611 42.475 1.00 95.56 80 GLN A CA 1
ATOM 650 C C . GLN A 1 80 ? -29.124 -3.166 41.876 1.00 95.56 80 GLN A C 1
ATOM 652 O O . GLN A 1 80 ? -29.010 -3.059 40.653 1.00 95.56 80 GLN A O 1
ATOM 657 N N . MET A 1 81 ? -28.095 -2.963 42.706 1.00 95.50 81 MET A N 1
ATOM 658 C CA . MET A 1 81 ? -26.772 -2.571 42.215 1.00 95.50 81 MET A CA 1
ATOM 659 C C . MET A 1 81 ? -26.135 -3.667 41.355 1.00 95.50 81 MET A C 1
ATOM 661 O O . MET A 1 81 ? -25.526 -3.360 40.328 1.00 95.50 81 MET A O 1
ATOM 665 N N . ILE A 1 82 ? -26.308 -4.943 41.727 1.00 96.94 82 ILE A N 1
ATOM 666 C CA . ILE A 1 82 ? -25.821 -6.081 40.929 1.00 96.94 82 ILE A CA 1
ATOM 667 C C . ILE A 1 82 ? -26.477 -6.083 39.544 1.00 96.94 82 ILE A C 1
ATOM 669 O O . ILE A 1 82 ? -25.767 -6.168 38.544 1.00 96.94 82 ILE A O 1
ATOM 673 N N . SER A 1 83 ? -27.800 -5.917 39.466 1.00 97.31 83 SER A N 1
ATOM 674 C CA . SER A 1 83 ? -28.530 -5.889 38.190 1.00 97.31 83 SER A CA 1
ATOM 675 C C . SER A 1 83 ? -28.078 -4.737 37.277 1.00 97.31 83 SER A C 1
ATOM 677 O O . SER A 1 83 ? -27.914 -4.904 36.063 1.00 97.31 83 SER A O 1
ATOM 679 N N . GLN A 1 84 ? -27.798 -3.566 37.855 1.00 97.06 84 GLN A N 1
ATOM 680 C CA . GLN A 1 84 ? -27.295 -2.419 37.099 1.00 97.06 84 GLN A CA 1
ATOM 681 C C . GLN A 1 84 ? -25.863 -2.639 36.578 1.00 97.06 84 GLN A C 1
ATOM 683 O O . GLN A 1 84 ? -25.554 -2.298 35.428 1.00 97.06 84 GLN A O 1
ATOM 688 N N . ALA A 1 85 ? -24.985 -3.222 37.399 1.00 97.31 85 ALA A N 1
ATOM 689 C CA . ALA A 1 85 ? -23.628 -3.583 36.995 1.00 97.31 85 ALA A CA 1
ATOM 690 C C . ALA A 1 85 ? -23.630 -4.673 35.910 1.00 97.31 85 ALA A C 1
ATOM 692 O O . ALA A 1 85 ? -22.857 -4.586 34.960 1.00 97.31 85 ALA A O 1
ATOM 693 N N . GLU A 1 86 ? -24.543 -5.640 35.996 1.00 97.81 86 GLU A N 1
ATOM 694 C CA . GLU A 1 86 ? -24.717 -6.707 35.007 1.00 97.81 86 GLU A CA 1
ATOM 695 C C . GLU A 1 86 ? -25.165 -6.155 33.653 1.00 97.81 86 GLU A C 1
ATOM 697 O O . GLU A 1 86 ? -24.564 -6.465 32.628 1.00 97.81 86 GLU A O 1
ATOM 702 N N . THR A 1 87 ? -26.124 -5.225 33.647 1.00 98.12 87 THR A N 1
ATOM 703 C CA . THR A 1 87 ? -26.527 -4.513 32.423 1.00 98.12 87 THR A CA 1
ATOM 704 C C . THR A 1 87 ? -25.357 -3.738 31.804 1.00 98.12 87 THR A C 1
ATOM 706 O O . THR A 1 87 ? -25.196 -3.703 30.583 1.00 98.12 87 THR A O 1
ATOM 709 N N . SER A 1 88 ? -24.519 -3.115 32.639 1.00 97.88 88 SER A N 1
ATOM 710 C CA . SER A 1 88 ? -23.346 -2.358 32.181 1.00 97.88 88 SER A CA 1
ATOM 711 C C . SER A 1 88 ? -22.268 -3.270 31.587 1.00 97.88 88 SER A C 1
ATOM 713 O O . SER A 1 88 ? -21.713 -2.946 30.536 1.00 97.88 88 SER A O 1
ATOM 715 N N . ALA A 1 89 ? -22.008 -4.420 32.215 1.00 98.25 89 ALA A N 1
ATOM 716 C CA . ALA A 1 89 ? -21.092 -5.438 31.708 1.00 98.25 89 ALA A CA 1
ATOM 717 C C . ALA A 1 89 ? -21.597 -6.050 30.395 1.00 98.25 89 ALA A C 1
ATOM 719 O O . ALA A 1 89 ? -20.838 -6.138 29.434 1.00 98.25 89 ALA A O 1
ATOM 720 N N . GLN A 1 90 ? -22.893 -6.367 30.307 1.00 98.44 90 GLN A N 1
ATOM 721 C CA . GLN A 1 90 ? -23.500 -6.889 29.084 1.00 98.44 90 GLN A CA 1
ATOM 722 C C . GLN A 1 90 ? -23.381 -5.895 27.925 1.00 98.44 90 GLN A C 1
ATOM 724 O O . GLN A 1 90 ? -23.022 -6.277 26.812 1.00 98.44 90 GLN A O 1
ATOM 729 N N . ARG A 1 91 ? -23.631 -4.604 28.180 1.00 98.44 91 ARG A N 1
ATOM 730 C CA . ARG A 1 91 ? -23.436 -3.550 27.175 1.00 98.44 91 ARG A CA 1
ATOM 731 C C . ARG A 1 91 ? -21.981 -3.481 26.713 1.00 98.44 91 ARG A C 1
ATOM 733 O O . ARG A 1 91 ? -21.741 -3.453 25.511 1.00 98.44 91 ARG A O 1
ATOM 740 N N . ALA A 1 92 ? -21.031 -3.490 27.649 1.00 98.38 92 ALA A N 1
ATOM 741 C CA . ALA A 1 92 ? -19.610 -3.467 27.317 1.00 98.38 92 ALA A CA 1
ATOM 742 C C . ALA A 1 92 ? -19.189 -4.696 26.491 1.00 98.38 92 ALA A C 1
ATOM 744 O O . ALA A 1 92 ? -18.408 -4.547 25.559 1.00 98.38 92 ALA A O 1
ATOM 745 N N . SER A 1 93 ? -19.765 -5.870 26.762 1.00 98.50 93 SER A N 1
ATOM 746 C CA . SER A 1 93 ? -19.512 -7.087 25.984 1.00 98.50 93 SER A CA 1
ATOM 747 C C . SER A 1 93 ? -20.048 -7.006 24.554 1.00 98.50 93 SER A C 1
ATOM 749 O O . SER A 1 93 ? -19.349 -7.336 23.594 1.00 98.50 93 SER A O 1
ATOM 751 N N . VAL A 1 94 ? -21.263 -6.475 24.372 1.00 98.56 94 VAL 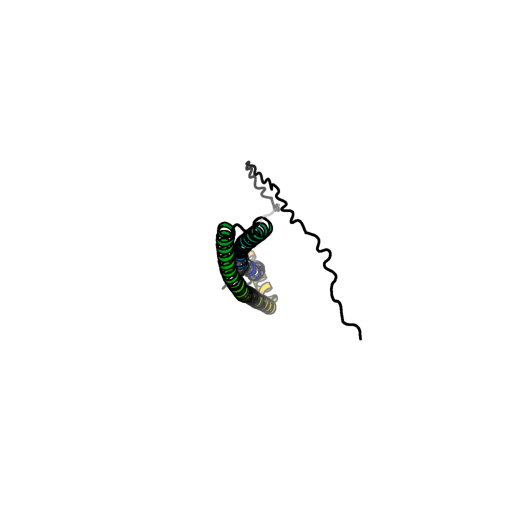A N 1
ATOM 752 C CA . VAL A 1 94 ? -21.812 -6.198 23.033 1.00 98.56 94 VAL A CA 1
ATOM 753 C C . VAL A 1 94 ? -20.926 -5.205 22.271 1.00 98.56 94 VAL A C 1
ATOM 755 O O . VAL A 1 94 ? -20.653 -5.407 21.085 1.00 98.56 94 VAL A O 1
ATOM 758 N N . ASP A 1 95 ? -20.440 -4.159 22.943 1.00 98.38 95 ASP A N 1
ATOM 759 C CA . ASP A 1 95 ? -19.531 -3.180 22.346 1.00 98.38 95 ASP A CA 1
ATOM 760 C C . ASP A 1 95 ? -18.179 -3.792 21.952 1.00 98.38 95 ASP A C 1
ATOM 762 O O . ASP A 1 95 ? -17.699 -3.503 20.851 1.00 98.38 95 ASP A O 1
ATOM 766 N N . THR A 1 96 ? -17.589 -4.658 22.786 1.00 98.56 96 THR A N 1
ATOM 767 C CA . THR A 1 96 ? -16.370 -5.404 22.436 1.00 98.56 96 THR A CA 1
ATOM 768 C C . THR A 1 96 ? -16.604 -6.268 21.213 1.00 98.56 96 THR A C 1
ATOM 770 O O . THR A 1 96 ? -15.874 -6.119 20.239 1.00 98.56 96 THR A O 1
ATOM 773 N N . ASN A 1 97 ? -17.647 -7.103 21.205 1.00 98.38 97 ASN A N 1
ATOM 774 C CA . ASN A 1 97 ? -17.934 -7.996 20.080 1.00 98.38 97 ASN A CA 1
ATOM 775 C C . ASN A 1 97 ? -18.077 -7.221 18.766 1.00 98.38 97 ASN A C 1
ATOM 777 O O . ASN A 1 97 ? -17.455 -7.567 17.762 1.00 98.38 97 ASN A O 1
ATOM 781 N N . ARG A 1 98 ? -18.827 -6.114 18.788 1.00 98.44 98 ARG A N 1
ATOM 782 C CA . ARG A 1 98 ? -18.964 -5.224 17.631 1.00 98.44 98 ARG A CA 1
ATOM 783 C C . ARG A 1 98 ? -17.622 -4.629 17.200 1.00 98.44 98 ARG A C 1
ATOM 785 O O . ARG A 1 98 ? -17.317 -4.613 16.010 1.00 98.44 98 ARG A O 1
ATOM 792 N N . SER A 1 99 ? -16.825 -4.128 18.146 1.00 98.25 99 SER A N 1
ATOM 793 C CA . SER A 1 99 ? -15.516 -3.537 17.845 1.00 98.25 99 SER A CA 1
ATOM 794 C C . SER A 1 99 ? -14.524 -4.568 17.303 1.00 98.25 99 SER A C 1
ATOM 796 O O . SER A 1 99 ? -13.718 -4.226 16.440 1.00 98.25 99 SER A O 1
ATOM 798 N N . THR A 1 100 ? -14.572 -5.807 17.792 1.00 98.44 100 THR A N 1
ATOM 799 C CA . THR A 1 100 ? -13.714 -6.905 17.345 1.00 98.44 100 THR A CA 1
ATOM 800 C C . THR A 1 100 ? -14.062 -7.329 15.926 1.00 98.44 100 THR A C 1
ATOM 802 O O . THR A 1 100 ? -13.154 -7.429 15.107 1.00 98.44 100 THR A O 1
ATOM 805 N N . LEU A 1 101 ? -15.348 -7.507 15.604 1.00 98.38 101 LEU A N 1
ATOM 806 C CA . LEU A 1 101 ? -15.783 -7.836 14.240 1.00 98.38 101 LEU A CA 1
ATOM 807 C C . LEU A 1 101 ? -15.346 -6.760 13.240 1.00 98.38 101 LEU A C 1
ATOM 809 O O . LEU A 1 101 ? -14.684 -7.071 12.254 1.00 98.38 101 LEU A O 1
ATOM 813 N N . HIS A 1 102 ? -15.599 -5.488 13.557 1.00 97.62 102 HIS A N 1
ATOM 814 C CA . HIS A 1 102 ? -15.149 -4.370 12.726 1.00 97.62 102 HIS A CA 1
ATOM 815 C C . HIS A 1 102 ? -13.620 -4.346 12.551 1.00 97.62 102 HIS A C 1
ATOM 817 O O . HIS A 1 102 ? -13.116 -4.043 11.468 1.00 97.62 102 HIS A O 1
ATOM 823 N N . LEU A 1 103 ? -12.852 -4.631 13.612 1.00 98.31 103 LEU A N 1
ATOM 824 C CA . LEU A 1 103 ? -11.393 -4.688 13.520 1.00 98.31 103 LEU A CA 1
ATOM 825 C C . LEU A 1 103 ? -10.934 -5.822 12.598 1.00 98.31 103 LEU A C 1
ATOM 827 O O . LEU A 1 103 ? -10.025 -5.601 11.803 1.00 98.31 103 LEU A O 1
ATOM 831 N N . VAL A 1 104 ? -11.546 -7.005 12.697 1.00 98.38 104 VAL A N 1
ATOM 832 C CA . VAL A 1 104 ? -11.232 -8.149 11.829 1.00 98.38 104 VAL A CA 1
ATOM 833 C C . VAL A 1 104 ? -11.468 -7.779 10.369 1.00 98.38 104 VAL A C 1
ATOM 835 O O . VAL A 1 104 ? -10.547 -7.918 9.575 1.00 98.38 104 VAL A O 1
ATOM 838 N N . GLU A 1 105 ? -12.633 -7.222 10.037 1.00 97.94 105 GLU A N 1
ATOM 839 C CA . GLU A 1 105 ? -12.957 -6.777 8.673 1.00 97.94 105 GLU A CA 1
ATOM 840 C C . GLU A 1 105 ? -11.963 -5.725 8.160 1.00 97.94 105 GLU A C 1
ATOM 842 O O . GLU A 1 105 ? -11.459 -5.821 7.043 1.00 97.94 105 GLU A O 1
ATOM 847 N N . THR A 1 106 ? -11.627 -4.737 8.996 1.00 97.19 106 THR A N 1
ATOM 848 C CA . THR A 1 106 ? -10.681 -3.668 8.635 1.00 97.19 106 THR A CA 1
ATOM 849 C C . THR A 1 106 ? -9.277 -4.220 8.380 1.00 97.19 106 THR A C 1
ATOM 851 O O . THR A 1 106 ? -8.613 -3.832 7.417 1.00 97.19 106 THR A O 1
ATOM 854 N N . VAL A 1 107 ? -8.801 -5.117 9.248 1.00 97.94 107 VAL A N 1
ATOM 855 C CA . VAL A 1 107 ? -7.475 -5.729 9.118 1.00 97.94 107 VAL A CA 1
ATOM 856 C C . VAL A 1 107 ? -7.434 -6.659 7.913 1.00 97.94 107 VAL A C 1
ATOM 858 O O . VAL A 1 107 ? -6.456 -6.608 7.172 1.00 97.94 107 VAL A O 1
ATOM 861 N N . ASP A 1 108 ? -8.471 -7.463 7.694 1.00 98.38 108 ASP A N 1
ATOM 862 C CA . ASP A 1 108 ? -8.564 -8.378 6.556 1.00 98.38 108 ASP A CA 1
ATOM 863 C C . ASP A 1 108 ? -8.536 -7.612 5.226 1.00 98.38 108 ASP A C 1
ATOM 865 O O . ASP A 1 108 ? -7.649 -7.840 4.400 1.00 98.38 108 ASP A O 1
ATOM 869 N N . ALA A 1 109 ? -9.382 -6.585 5.085 1.00 97.56 109 ALA A N 1
ATOM 870 C CA . ALA A 1 109 ? -9.391 -5.707 3.917 1.00 97.56 109 ALA A CA 1
ATOM 871 C C . ALA A 1 109 ? -8.028 -5.029 3.687 1.00 97.56 109 ALA A C 1
ATOM 873 O O . ALA A 1 109 ? -7.545 -4.949 2.554 1.00 97.56 109 ALA A O 1
ATOM 874 N N . PHE A 1 110 ? -7.364 -4.575 4.757 1.00 98.00 110 PHE A N 1
ATOM 875 C CA . PHE A 1 110 ? -6.018 -4.011 4.667 1.00 98.00 110 PHE A CA 1
ATOM 876 C C . PHE A 1 110 ? -4.986 -5.040 4.179 1.00 98.00 110 PHE A C 1
ATOM 878 O O . PHE A 1 110 ? -4.164 -4.715 3.321 1.00 98.00 110 PHE A O 1
ATOM 885 N N . GLN A 1 111 ? -5.001 -6.272 4.698 1.00 97.69 111 GLN A N 1
ATOM 886 C CA . GLN A 1 111 ? -4.058 -7.314 4.275 1.00 97.69 111 GLN A CA 1
ATOM 887 C C . GLN A 1 111 ? -4.290 -7.727 2.821 1.00 97.69 111 GLN A C 1
ATOM 889 O O . GLN A 1 111 ? -3.323 -7.855 2.065 1.00 97.69 111 GLN A O 1
ATOM 894 N N . GLU A 1 112 ? -5.548 -7.893 2.415 1.00 98.38 112 GLU A N 1
ATOM 895 C CA . GLU A 1 112 ? -5.907 -8.229 1.041 1.00 98.38 112 GLU A CA 1
ATOM 896 C C . GLU A 1 112 ? -5.426 -7.141 0.069 1.00 98.38 112 GLU A C 1
ATOM 898 O O . GLU A 1 112 ? -4.744 -7.437 -0.920 1.00 98.38 112 GLU A O 1
ATOM 903 N N . GLN A 1 113 ? -5.712 -5.874 0.382 1.00 98.06 113 GLN A N 1
ATOM 904 C CA . GLN A 1 113 ? -5.275 -4.736 -0.421 1.00 98.06 113 GLN A CA 1
ATOM 905 C C . GLN A 1 113 ? -3.744 -4.656 -0.497 1.00 98.06 113 GLN A C 1
ATOM 907 O O . GLN A 1 113 ? -3.194 -4.516 -1.590 1.00 98.06 113 GLN A O 1
ATOM 912 N N . LYS A 1 114 ? -3.047 -4.853 0.631 1.00 97.88 114 LYS A N 1
ATOM 913 C CA . LYS A 1 114 ? -1.578 -4.880 0.698 1.00 97.88 114 LYS A CA 1
ATOM 914 C C . LYS A 1 114 ? -0.975 -5.896 -0.260 1.00 97.88 114 LYS A C 1
ATOM 916 O O . LYS A 1 114 ? -0.024 -5.585 -0.972 1.00 97.88 114 LYS A O 1
ATOM 921 N N . LEU A 1 115 ? -1.512 -7.112 -0.295 1.00 98.25 115 LEU A N 1
ATOM 922 C CA . LEU A 1 115 ? -0.999 -8.162 -1.175 1.00 98.25 115 LEU A CA 1
ATOM 923 C C . LEU A 1 115 ? -1.250 -7.843 -2.654 1.00 98.25 115 LEU A C 1
ATOM 925 O O . LEU A 1 115 ? -0.350 -8.022 -3.480 1.00 98.25 115 LEU A O 1
ATOM 929 N N . LYS A 1 116 ? -2.440 -7.331 -2.991 1.00 98.38 116 LYS A N 1
ATOM 930 C CA . LYS A 1 116 ? -2.773 -6.901 -4.359 1.00 98.38 116 LYS A CA 1
ATOM 931 C C . LYS A 1 116 ? -1.857 -5.772 -4.831 1.00 98.38 116 LYS A C 1
ATOM 933 O O . LYS A 1 116 ? -1.322 -5.842 -5.940 1.00 98.38 116 LYS A O 1
ATOM 938 N N . ASP A 1 117 ? -1.627 -4.779 -3.981 1.00 98.38 117 ASP A N 1
ATOM 939 C CA . ASP A 1 117 ? -0.788 -3.632 -4.313 1.00 98.38 117 ASP A CA 1
ATOM 940 C C . ASP A 1 117 ? 0.680 -4.009 -4.427 1.00 98.38 117 ASP A C 1
ATOM 942 O O . ASP A 1 117 ? 1.315 -3.617 -5.400 1.00 98.38 117 ASP A O 1
ATOM 946 N N . LEU A 1 118 ? 1.222 -4.818 -3.512 1.00 98.19 118 LEU A N 1
ATOM 947 C CA . LEU A 1 118 ? 2.607 -5.283 -3.618 1.00 98.19 118 LEU A CA 1
ATOM 948 C C . LEU A 1 118 ? 2.836 -6.052 -4.917 1.00 98.19 118 LEU A C 1
ATOM 950 O O . LEU A 1 118 ? 3.801 -5.779 -5.631 1.00 98.19 118 LEU A O 1
ATOM 954 N N . ARG A 1 119 ? 1.920 -6.961 -5.276 1.00 98.44 119 ARG A N 1
ATOM 955 C CA . ARG A 1 119 ? 1.988 -7.671 -6.559 1.00 98.44 119 ARG A CA 1
ATOM 956 C C . ARG A 1 119 ? 2.033 -6.688 -7.728 1.00 98.44 119 ARG A C 1
ATOM 958 O O . ARG A 1 119 ? 2.854 -6.858 -8.629 1.00 98.44 119 ARG A O 1
ATOM 965 N N . ARG A 1 120 ? 1.170 -5.670 -7.723 1.00 98.44 120 ARG A N 1
ATOM 966 C CA . ARG A 1 120 ? 1.129 -4.641 -8.767 1.00 98.44 120 ARG A CA 1
ATOM 967 C C . ARG A 1 120 ? 2.421 -3.823 -8.813 1.00 98.44 120 ARG A C 1
ATOM 969 O O . ARG A 1 120 ? 3.005 -3.713 -9.883 1.00 98.44 120 ARG A O 1
ATOM 976 N N . ILE A 1 121 ? 2.880 -3.309 -7.674 1.00 98.50 121 ILE A N 1
ATOM 977 C CA . ILE A 1 121 ? 4.081 -2.473 -7.539 1.00 98.50 121 ILE A CA 1
ATOM 978 C C . ILE A 1 121 ? 5.315 -3.209 -8.066 1.00 98.50 121 ILE A C 1
ATOM 980 O O . ILE A 1 121 ? 6.051 -2.665 -8.887 1.00 98.50 121 ILE A O 1
ATOM 984 N N . PHE A 1 122 ? 5.524 -4.463 -7.655 1.00 98.50 122 PHE A N 1
ATOM 985 C CA . PHE A 1 122 ? 6.658 -5.250 -8.142 1.00 98.50 122 PHE A CA 1
ATOM 986 C C . PHE A 1 122 ? 6.528 -5.608 -9.624 1.00 98.50 122 PHE A C 1
ATOM 988 O O . PHE A 1 122 ? 7.528 -5.608 -10.339 1.00 98.50 122 PHE A O 1
ATOM 995 N N . SER A 1 123 ? 5.310 -5.852 -10.116 1.00 98.50 123 SER A N 1
ATOM 996 C CA . SER A 1 123 ? 5.084 -6.073 -11.551 1.00 98.50 123 SER A CA 1
ATOM 997 C C . SER A 1 123 ? 5.405 -4.820 -12.373 1.00 98.50 123 SER A C 1
ATOM 999 O O . SER A 1 123 ? 6.055 -4.915 -13.415 1.00 98.50 123 SER A O 1
ATOM 1001 N N . ASP A 1 124 ? 4.992 -3.640 -11.899 1.00 98.31 124 ASP A N 1
ATOM 1002 C CA . ASP A 1 124 ? 5.323 -2.350 -12.508 1.00 98.31 124 ASP A CA 1
ATOM 1003 C C . ASP A 1 124 ? 6.843 -2.112 -12.488 1.00 98.31 124 ASP A C 1
ATOM 1005 O O . ASP A 1 124 ? 7.400 -1.743 -13.520 1.00 98.31 124 ASP A O 1
ATOM 1009 N N . PHE A 1 125 ? 7.522 -2.384 -11.365 1.00 98.31 125 PHE A N 1
ATOM 1010 C CA . PHE A 1 125 ? 8.983 -2.288 -11.250 1.00 98.31 125 PHE A CA 1
ATOM 1011 C C . PHE A 1 125 ? 9.692 -3.142 -12.305 1.00 98.31 125 PHE A C 1
ATOM 1013 O O . PHE A 1 125 ? 10.446 -2.611 -13.120 1.00 98.31 125 PHE A O 1
ATOM 1020 N N . VAL A 1 126 ? 9.395 -4.445 -12.349 1.00 98.12 126 VAL A N 1
ATOM 1021 C CA . VAL A 1 126 ? 10.009 -5.368 -13.316 1.00 98.12 126 VAL A CA 1
ATOM 1022 C C . VAL A 1 126 ? 9.734 -4.910 -14.746 1.00 98.12 126 VAL A C 1
ATOM 1024 O O . VAL A 1 126 ? 10.642 -4.888 -15.570 1.00 98.12 126 VAL A O 1
ATOM 1027 N N . THR A 1 127 ? 8.508 -4.475 -15.045 1.00 97.88 127 THR A N 1
ATOM 1028 C CA . THR A 1 127 ? 8.148 -3.987 -16.384 1.00 97.88 127 THR A CA 1
ATOM 1029 C C . THR A 1 127 ? 8.939 -2.734 -16.770 1.00 97.88 127 THR A C 1
ATOM 1031 O O . THR A 1 127 ? 9.387 -2.614 -17.911 1.00 97.88 127 THR A O 1
ATOM 1034 N N . ILE A 1 128 ? 9.119 -1.790 -15.842 1.00 96.25 128 ILE A N 1
ATOM 1035 C CA . ILE A 1 128 ? 9.898 -0.567 -16.075 1.00 96.25 128 ILE A CA 1
ATOM 1036 C C . ILE A 1 128 ? 11.365 -0.916 -16.355 1.00 96.25 128 ILE A C 1
ATOM 1038 O O . ILE A 1 128 ? 11.904 -0.446 -17.360 1.00 96.25 128 ILE A O 1
ATOM 1042 N N . GLU A 1 129 ? 11.975 -1.773 -15.534 1.00 94.50 129 GLU A N 1
ATOM 1043 C CA . GLU A 1 129 ? 13.361 -2.225 -15.719 1.00 94.50 129 GLU A CA 1
ATOM 1044 C C . GLU A 1 129 ? 13.543 -2.993 -17.032 1.00 94.50 129 GLU A C 1
ATOM 1046 O O . GLU A 1 129 ? 14.477 -2.725 -17.785 1.00 94.50 129 GLU A O 1
ATOM 1051 N N . MET A 1 130 ? 12.614 -3.889 -17.378 1.00 96.31 130 MET A N 1
ATOM 1052 C CA . MET A 1 130 ? 12.654 -4.622 -18.646 1.00 96.31 130 MET A CA 1
ATOM 1053 C C . MET A 1 130 ? 12.641 -3.680 -19.851 1.00 96.31 130 MET A C 1
ATOM 1055 O O . MET A 1 130 ? 13.447 -3.844 -20.765 1.00 96.31 130 MET A O 1
ATOM 1059 N N . VAL A 1 131 ? 11.757 -2.676 -19.857 1.00 93.25 131 VAL A N 1
ATOM 1060 C CA . VAL A 1 131 ? 11.692 -1.684 -20.943 1.00 93.25 131 VAL A CA 1
ATOM 1061 C C . VAL A 1 131 ? 12.984 -0.870 -21.016 1.00 93.25 131 VAL A C 1
ATOM 1063 O O . VAL A 1 131 ? 13.488 -0.612 -22.111 1.00 93.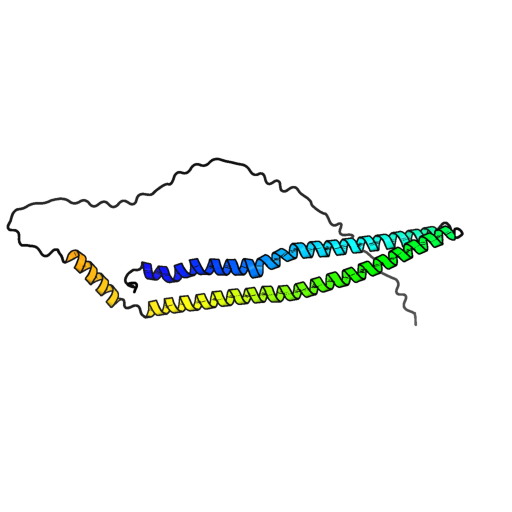25 131 VAL A O 1
ATOM 1066 N N . PHE A 1 132 ? 13.534 -0.478 -19.868 1.00 90.12 132 PHE A N 1
ATOM 1067 C CA . PHE A 1 132 ? 14.790 0.259 -19.812 1.00 90.12 132 PHE A CA 1
ATOM 1068 C C . PHE A 1 132 ? 15.960 -0.570 -20.362 1.00 90.12 132 PHE A C 1
ATOM 1070 O O . PHE A 1 132 ? 16.677 -0.109 -21.253 1.00 90.12 132 PHE A O 1
ATOM 1077 N N . HIS A 1 133 ? 16.116 -1.814 -19.906 1.00 91.94 133 HIS A N 1
ATOM 1078 C CA . HIS A 1 133 ? 17.179 -2.710 -20.353 1.00 91.94 133 HIS A CA 1
ATOM 1079 C C . HIS A 1 133 ? 17.045 -3.108 -21.821 1.00 91.94 133 HIS A C 1
ATOM 1081 O O . HIS A 1 133 ? 18.039 -3.063 -22.543 1.00 91.94 133 HIS A O 1
ATOM 1087 N N . ALA A 1 134 ? 15.837 -3.424 -22.298 1.00 93.00 134 ALA A N 1
ATOM 1088 C CA . ALA A 1 134 ? 15.600 -3.705 -23.714 1.00 93.00 134 ALA A CA 1
ATOM 1089 C C . ALA A 1 134 ? 16.057 -2.531 -24.589 1.00 93.00 134 ALA A C 1
ATOM 1091 O O . ALA A 1 134 ? 16.711 -2.724 -25.615 1.00 93.00 134 ALA A O 1
ATOM 1092 N N . LYS A 1 135 ? 15.789 -1.298 -24.145 1.00 87.31 135 LYS A N 1
ATOM 1093 C CA . LYS A 1 135 ? 16.222 -0.112 -24.876 1.00 87.31 135 LYS A CA 1
ATOM 1094 C C . LYS A 1 135 ? 17.726 0.125 -24.805 1.00 87.31 135 LYS A C 1
ATOM 1096 O O . LYS A 1 135 ? 18.308 0.584 -25.785 1.00 87.31 135 LYS A O 1
ATOM 1101 N N . ALA A 1 136 ? 18.353 -0.177 -23.671 1.00 86.00 136 ALA A N 1
ATOM 1102 C CA . ALA A 1 136 ? 19.804 -0.130 -23.545 1.00 86.00 136 ALA A CA 1
ATOM 1103 C C . ALA A 1 136 ? 20.462 -1.102 -24.534 1.00 86.00 136 ALA A C 1
ATOM 1105 O O . ALA A 1 136 ? 21.350 -0.694 -25.278 1.00 86.00 136 ALA A O 1
ATOM 1106 N N . VAL A 1 137 ? 19.972 -2.345 -24.604 1.00 90.56 137 VAL A N 1
ATOM 1107 C CA . VAL A 1 137 ? 20.445 -3.348 -25.568 1.00 90.56 137 VAL A CA 1
ATOM 1108 C C . VAL A 1 137 ? 20.302 -2.838 -27.000 1.00 90.56 137 VAL A C 1
ATOM 1110 O O . VAL A 1 137 ? 21.288 -2.841 -27.724 1.00 90.56 137 VAL A O 1
ATOM 1113 N N . GLU A 1 138 ? 19.134 -2.320 -27.393 1.00 88.56 138 GLU A N 1
ATOM 1114 C CA . GLU A 1 138 ? 18.915 -1.767 -28.741 1.00 88.56 138 GLU A CA 1
ATOM 1115 C C . GLU A 1 138 ? 19.944 -0.679 -29.103 1.00 88.56 138 GLU A C 1
ATOM 1117 O O . GLU A 1 138 ? 20.523 -0.684 -30.191 1.00 88.56 138 GLU A O 1
ATOM 1122 N N . VAL A 1 139 ? 20.202 0.245 -28.174 1.00 84.31 139 VAL A N 1
ATOM 1123 C CA . VAL A 1 139 ? 21.131 1.365 -28.379 1.00 84.31 139 VAL A CA 1
ATOM 1124 C C . V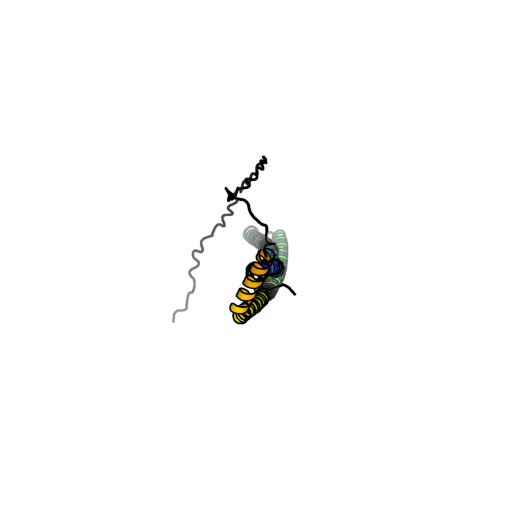AL A 1 139 ? 22.570 0.871 -28.478 1.00 84.31 139 VAL A C 1
ATOM 1126 O O . VAL A 1 139 ? 23.304 1.315 -29.359 1.00 84.31 139 VAL A O 1
ATOM 1129 N N . TYR A 1 140 ? 22.977 -0.066 -27.619 1.00 86.38 140 TYR A N 1
ATOM 1130 C CA . TYR A 1 140 ? 24.312 -0.656 -27.689 1.00 86.38 140 TYR A CA 1
ATOM 1131 C C . TYR A 1 140 ? 24.509 -1.488 -28.956 1.00 86.38 140 TYR A C 1
ATOM 1133 O O . TYR A 1 140 ? 25.557 -1.373 -29.584 1.00 86.38 140 TYR A O 1
ATOM 1141 N N . SER A 1 141 ? 23.506 -2.257 -29.384 1.00 91.00 141 SER A N 1
ATOM 1142 C CA . SER A 1 141 ? 23.546 -2.982 -30.656 1.00 91.00 141 SER A CA 1
ATOM 1143 C C . SER A 1 141 ? 23.696 -2.030 -31.844 1.00 91.00 141 SER A C 1
ATOM 1145 O O . SER A 1 141 ? 24.523 -2.280 -32.717 1.00 91.00 141 SER A O 1
ATOM 1147 N N . SER A 1 142 ? 22.974 -0.905 -31.861 1.00 85.88 142 SER A N 1
ATOM 1148 C CA . SER A 1 142 ? 23.136 0.119 -32.902 1.00 85.88 142 SER A CA 1
ATOM 1149 C C . SER A 1 142 ? 24.528 0.755 -32.877 1.00 85.88 142 SER A C 1
ATOM 1151 O O . SER A 1 142 ? 25.154 0.902 -33.927 1.00 85.88 142 SER A O 1
ATOM 1153 N N . ALA A 1 143 ? 25.052 1.084 -31.692 1.00 83.06 143 ALA A N 1
ATOM 1154 C CA . ALA A 1 143 ? 26.404 1.620 -31.555 1.00 83.06 143 ALA A CA 1
ATOM 1155 C C . ALA A 1 143 ? 27.458 0.622 -32.062 1.00 83.06 143 ALA A C 1
ATOM 1157 O O . ALA A 1 143 ? 28.369 1.014 -32.788 1.00 83.06 143 ALA A O 1
ATOM 1158 N N . PHE A 1 144 ? 27.291 -0.665 -31.746 1.00 85.31 144 PHE A N 1
ATOM 1159 C CA . PHE A 1 144 ? 28.165 -1.736 -32.216 1.00 85.31 144 PHE A CA 1
ATOM 1160 C C . PHE A 1 144 ? 28.137 -1.872 -33.743 1.00 85.31 144 PHE A C 1
ATOM 1162 O O . PHE A 1 144 ? 29.191 -1.857 -34.368 1.00 85.31 144 PHE A O 1
ATOM 1169 N N . GLN A 1 145 ? 26.950 -1.903 -34.357 1.00 87.88 145 GLN A N 1
ATOM 1170 C CA . GLN A 1 145 ? 26.811 -1.931 -35.820 1.00 87.88 145 GLN A CA 1
ATOM 1171 C C . GLN A 1 145 ? 27.442 -0.701 -36.479 1.00 87.88 145 GLN A C 1
ATOM 1173 O O . GLN A 1 145 ? 28.031 -0.801 -37.551 1.00 87.88 145 GLN A O 1
ATOM 1178 N N . THR A 1 146 ? 27.335 0.470 -35.849 1.00 83.75 146 THR A N 1
ATOM 1179 C CA . THR A 1 146 ? 27.959 1.690 -36.377 1.00 83.75 146 THR A CA 1
ATOM 1180 C C . THR A 1 146 ? 29.490 1.581 -36.344 1.00 83.75 146 THR A C 1
ATOM 1182 O O . THR A 1 146 ? 30.151 2.045 -37.266 1.00 83.75 146 THR A O 1
ATOM 1185 N N . LEU A 1 147 ? 30.050 0.932 -35.317 1.00 83.50 147 LEU A N 1
ATOM 1186 C CA . LEU A 1 147 ? 31.482 0.637 -35.208 1.00 83.50 147 LEU A CA 1
ATOM 1187 C C . LEU A 1 147 ? 31.948 -0.426 -36.207 1.00 83.50 147 LEU A C 1
ATOM 1189 O O . LEU A 1 147 ? 33.048 -0.326 -36.731 1.00 83.50 147 LEU A O 1
ATOM 1193 N N . GLU A 1 148 ? 31.137 -1.447 -36.464 1.00 86.12 148 GLU A N 1
ATOM 1194 C CA . GLU A 1 148 ? 31.473 -2.514 -37.411 1.00 86.12 148 GLU A CA 1
ATOM 1195 C C . GLU A 1 148 ? 31.485 -2.008 -38.860 1.00 86.12 148 GLU A C 1
ATOM 1197 O O . GLU A 1 148 ? 32.354 -2.373 -39.645 1.00 86.12 148 GLU A O 1
ATOM 1202 N N . ASN A 1 149 ? 30.570 -1.096 -39.196 1.00 81.88 149 ASN A N 1
ATOM 1203 C CA . ASN A 1 149 ? 30.502 -0.451 -40.510 1.00 81.88 149 ASN A CA 1
ATOM 1204 C C . ASN A 1 149 ? 31.475 0.737 -40.662 1.00 81.88 149 ASN A C 1
ATOM 1206 O O . ASN A 1 149 ? 31.354 1.524 -41.603 1.00 81.88 149 ASN A O 1
ATOM 1210 N N . TYR A 1 150 ? 32.416 0.894 -39.730 1.00 79.81 150 TYR A N 1
ATOM 1211 C CA . TYR A 1 150 ? 33.420 1.948 -39.754 1.00 79.81 150 TYR A CA 1
ATOM 1212 C C . TYR A 1 150 ? 34.458 1.703 -40.860 1.00 79.81 150 TYR A C 1
ATOM 1214 O O . TYR A 1 150 ? 35.226 0.743 -40.811 1.00 79.81 150 TYR A O 1
ATOM 1222 N N . ASP A 1 151 ? 34.514 2.602 -41.844 1.00 82.88 151 ASP A N 1
ATOM 1223 C CA . ASP A 1 151 ? 35.513 2.575 -42.918 1.00 82.88 151 ASP A CA 1
ATOM 1224 C C . ASP A 1 151 ? 36.633 3.579 -42.612 1.00 82.88 151 ASP A C 1
ATOM 1226 O O . ASP A 1 151 ? 36.586 4.751 -42.999 1.00 82.88 151 ASP A O 1
ATOM 1230 N N . LEU A 1 152 ? 37.651 3.093 -41.895 1.00 81.12 152 LEU A N 1
ATOM 1231 C CA . LEU A 1 152 ? 38.820 3.877 -41.490 1.00 81.12 152 LEU A CA 1
ATOM 1232 C C . LEU A 1 152 ? 39.497 4.572 -42.678 1.00 81.12 152 LEU A C 1
ATOM 1234 O O . LEU A 1 152 ? 39.911 5.725 -42.566 1.00 81.12 152 LEU A O 1
ATOM 1238 N N . GLU A 1 153 ? 39.639 3.876 -43.807 1.00 83.94 153 GLU A N 1
ATOM 1239 C CA . GLU A 1 153 ? 40.379 4.401 -44.954 1.00 83.94 153 GLU A CA 1
ATOM 1240 C C . GLU A 1 153 ? 39.596 5.525 -45.631 1.00 83.94 153 GLU A C 1
ATOM 1242 O O . GLU A 1 153 ? 40.160 6.580 -45.924 1.00 83.94 153 GLU A O 1
ATOM 1247 N N . ARG A 1 154 ? 38.282 5.354 -45.810 1.00 83.69 154 ARG A N 1
ATOM 1248 C CA . ARG A 1 154 ? 37.413 6.410 -46.343 1.00 83.69 154 ARG A CA 1
ATOM 1249 C C . ARG A 1 154 ? 37.409 7.651 -45.457 1.00 83.69 154 ARG A C 1
ATOM 1251 O O . ARG A 1 154 ? 37.511 8.762 -45.977 1.00 83.69 154 ARG A O 1
ATOM 1258 N N . ASP A 1 155 ? 37.352 7.480 -44.141 1.00 81.69 155 ASP A N 1
ATOM 1259 C CA . ASP A 1 155 ? 37.364 8.602 -43.201 1.00 81.69 155 ASP A CA 1
ATOM 1260 C C . ASP A 1 155 ? 38.723 9.320 -43.177 1.00 81.69 155 ASP A C 1
ATOM 1262 O O . ASP A 1 155 ? 38.784 10.554 -43.168 1.00 81.69 155 ASP A O 1
ATOM 1266 N N . LEU A 1 156 ? 39.834 8.578 -43.253 1.00 83.31 156 LEU A N 1
ATOM 1267 C CA . LEU A 1 156 ? 41.169 9.164 -43.406 1.00 83.31 156 LEU A CA 1
ATOM 1268 C C . LEU A 1 156 ? 41.314 9.911 -44.735 1.00 83.31 156 LEU A C 1
ATOM 1270 O O . LEU A 1 156 ? 41.953 10.966 -44.784 1.00 83.31 156 LEU A O 1
ATOM 1274 N N . GLN A 1 157 ? 40.733 9.394 -45.817 1.00 85.19 157 GLN A N 1
ATOM 1275 C CA . GLN A 1 157 ? 40.721 10.071 -47.110 1.00 85.19 157 GLN A CA 1
ATOM 1276 C C . GLN A 1 157 ? 39.900 11.361 -47.073 1.00 85.19 157 GLN A C 1
ATOM 1278 O O . GLN A 1 157 ? 40.394 12.382 -47.554 1.00 85.19 157 GLN A O 1
ATOM 1283 N N . ASP A 1 158 ? 38.719 11.358 -46.450 1.00 83.31 158 ASP A N 1
ATOM 1284 C CA . ASP A 1 158 ? 37.900 12.561 -46.240 1.00 83.31 158 ASP A CA 1
ATOM 1285 C C . ASP A 1 158 ? 38.653 13.608 -45.401 1.00 83.31 158 ASP A C 1
ATOM 1287 O O . ASP A 1 158 ? 38.719 14.787 -45.762 1.00 83.31 158 ASP A O 1
ATOM 1291 N N . PHE A 1 159 ? 39.332 13.175 -44.334 1.00 83.75 159 PHE A N 1
ATOM 1292 C CA . PHE A 1 159 ? 40.176 14.050 -43.521 1.00 83.75 159 PHE A CA 1
ATOM 1293 C C . PHE A 1 159 ? 41.321 14.672 -44.333 1.00 83.75 159 PHE A C 1
ATOM 1295 O O . PHE A 1 159 ? 41.539 15.888 -44.281 1.00 83.75 159 PHE A O 1
ATOM 1302 N N . ARG A 1 160 ? 42.041 13.860 -45.119 1.00 87.00 160 ARG A N 1
ATOM 1303 C CA . ARG A 1 160 ? 43.138 14.316 -45.991 1.00 87.00 160 ARG A CA 1
ATOM 1304 C C . ARG A 1 160 ? 42.644 15.244 -47.101 1.00 87.00 160 ARG A C 1
ATOM 1306 O O . ARG A 1 160 ? 43.348 16.180 -47.469 1.00 87.00 160 ARG A O 1
ATOM 1313 N N . ALA A 1 161 ? 41.464 14.989 -47.663 1.00 84.00 161 ALA A N 1
ATOM 1314 C CA . ALA A 1 161 ? 40.849 15.842 -48.676 1.00 84.00 161 ALA A CA 1
ATOM 1315 C C . ALA A 1 161 ? 40.490 17.214 -48.093 1.00 84.00 161 ALA A C 1
ATOM 1317 O O . ALA A 1 161 ? 40.833 18.235 -48.684 1.00 84.00 161 ALA A O 1
ATOM 1318 N N . LYS A 1 162 ? 39.898 17.252 -46.894 1.00 84.88 162 LYS A N 1
ATOM 1319 C CA . LYS A 1 162 ? 39.589 18.501 -46.184 1.00 84.88 162 LYS A CA 1
ATOM 1320 C C . LYS A 1 162 ? 40.837 19.286 -45.792 1.00 84.88 162 LYS A C 1
ATOM 1322 O O . LYS A 1 162 ? 40.882 20.488 -46.023 1.00 84.88 162 LYS A O 1
ATOM 1327 N N . THR A 1 163 ? 41.874 18.635 -45.263 1.00 78.88 163 THR A N 1
ATOM 1328 C CA . THR A 1 163 ? 43.146 19.317 -44.952 1.00 78.88 163 THR A CA 1
ATOM 1329 C C . THR A 1 163 ? 43.822 19.840 -46.216 1.00 78.88 163 THR A C 1
ATOM 1331 O O . THR A 1 163 ? 44.221 21.000 -46.251 1.00 78.88 163 THR A O 1
ATOM 1334 N N . ARG A 1 164 ? 43.869 19.060 -47.303 1.00 79.62 164 ARG A N 1
ATOM 1335 C CA . ARG A 1 164 ? 44.365 19.562 -48.595 1.00 79.62 164 ARG A CA 1
ATOM 1336 C C . ARG A 1 164 ? 43.514 20.690 -49.172 1.00 79.62 164 ARG A C 1
ATOM 1338 O O . ARG A 1 164 ? 44.087 21.582 -49.770 1.00 79.62 164 ARG A O 1
ATOM 1345 N N . GLY A 1 165 ? 42.199 20.713 -48.963 1.00 65.75 165 GLY A N 1
ATOM 1346 C CA . GLY A 1 165 ? 41.343 21.839 -49.357 1.00 65.75 165 GLY A CA 1
ATOM 1347 C C . GLY A 1 165 ? 41.604 23.123 -48.558 1.00 65.75 165 GLY A C 1
ATOM 1348 O O . GLY A 1 165 ? 41.453 24.215 -49.094 1.00 65.75 165 GLY A O 1
ATOM 1349 N N . ILE A 1 166 ? 42.051 23.003 -47.304 1.00 58.94 166 ILE A N 1
ATOM 1350 C CA . ILE A 1 166 ? 42.407 24.138 -46.433 1.00 58.94 166 ILE A CA 1
ATOM 1351 C C . ILE A 1 166 ? 43.793 24.708 -46.786 1.00 58.94 166 ILE A C 1
ATOM 1353 O O . ILE A 1 166 ? 43.993 25.917 -46.707 1.00 58.94 166 ILE A O 1
ATOM 1357 N N . TYR A 1 167 ? 44.736 23.863 -47.218 1.00 53.69 167 TYR A N 1
ATOM 1358 C CA . TYR A 1 167 ? 46.094 24.278 -47.615 1.00 53.69 167 TYR A CA 1
ATOM 1359 C C . TYR A 1 167 ? 46.290 24.437 -49.137 1.00 53.69 167 TYR A C 1
ATOM 1361 O O . TYR A 1 167 ? 47.303 24.970 -49.579 1.00 53.69 167 TYR A O 1
ATOM 1369 N N . GLY A 1 168 ? 45.330 23.992 -49.950 1.00 50.00 168 GLY A N 1
ATOM 1370 C CA . GLY A 1 168 ? 45.414 23.910 -51.413 1.00 50.00 168 GLY A CA 1
ATOM 1371 C C . GLY A 1 168 ? 44.975 25.165 -52.159 1.00 50.00 168 GLY A C 1
ATOM 1372 O O . GLY A 1 168 ? 44.980 25.162 -53.383 1.00 50.00 168 GLY A O 1
ATOM 1373 N N . HIS A 1 169 ? 44.640 26.248 -51.453 1.00 48.72 169 HIS A N 1
ATOM 1374 C CA . HIS A 1 169 ? 44.510 27.575 -52.064 1.00 48.72 169 HIS A CA 1
ATOM 1375 C C . HIS A 1 169 ? 45.773 28.428 -51.859 1.00 48.72 169 HIS A C 1
ATOM 1377 O O . HIS A 1 169 ? 45.710 29.648 -51.741 1.00 48.72 169 HIS A O 1
ATOM 1383 N N . GLY A 1 170 ? 46.928 27.766 -51.805 1.00 48.78 170 GLY A N 1
ATOM 1384 C CA . GLY A 1 170 ? 48.250 28.376 -51.752 1.00 48.78 170 GLY A CA 1
ATOM 1385 C C . GLY A 1 170 ? 49.105 28.024 -52.965 1.00 48.78 170 GLY A C 1
ATOM 1386 O O . GLY A 1 170 ? 50.311 27.874 -52.809 1.00 48.78 170 GLY A O 1
ATOM 1387 N N . GLU A 1 171 ? 48.530 27.852 -54.162 1.00 38.78 171 GLU A N 1
ATOM 1388 C CA . GLU A 1 171 ? 49.363 27.858 -55.367 1.00 38.78 171 GLU A CA 1
ATOM 1389 C C . GLU A 1 171 ? 49.793 29.293 -55.679 1.00 38.78 171 GLU A C 1
ATOM 1391 O O . GLU A 1 171 ? 49.049 30.133 -56.187 1.00 38.78 171 GLU A O 1
ATOM 1396 N N . ALA A 1 172 ? 51.027 29.547 -55.254 1.00 40.16 172 ALA A N 1
ATOM 1397 C CA . ALA A 1 172 ? 51.964 30.540 -55.728 1.00 40.16 172 ALA A CA 1
ATOM 1398 C C . ALA A 1 172 ? 51.621 31.130 -57.107 1.00 40.16 172 ALA A C 1
ATOM 1400 O O . ALA A 1 172 ? 51.880 30.548 -58.159 1.00 40.16 172 ALA A O 1
ATOM 1401 N N . ARG A 1 173 ? 51.159 32.381 -57.093 1.00 42.50 173 ARG A N 1
ATOM 1402 C CA . ARG A 1 173 ? 51.471 33.324 -58.168 1.00 42.50 173 ARG A CA 1
ATOM 1403 C C . ARG A 1 173 ? 53.000 33.523 -58.143 1.00 42.50 173 ARG A C 1
ATOM 1405 O O . ARG A 1 173 ? 53.508 33.851 -57.069 1.00 42.50 173 ARG A O 1
ATOM 1412 N N . PRO A 1 174 ? 53.754 33.338 -59.240 1.00 39.25 174 PRO A N 1
ATOM 1413 C CA . PRO A 1 174 ? 55.193 33.576 -59.217 1.00 39.25 174 PRO A CA 1
ATOM 1414 C C . PRO A 1 174 ? 55.438 35.079 -59.046 1.00 39.25 174 PRO A C 1
ATOM 1416 O O . PRO A 1 174 ? 55.083 35.866 -59.924 1.00 39.25 174 PRO A O 1
ATOM 1419 N N . LEU A 1 175 ? 55.998 35.488 -57.908 1.00 43.12 175 LEU A N 1
ATOM 1420 C CA . LEU A 1 175 ? 56.568 36.821 -57.736 1.00 43.12 175 LEU A CA 1
ATOM 1421 C C . LEU A 1 175 ? 58.082 36.713 -57.894 1.00 43.12 175 LEU A C 1
ATOM 1423 O O . LEU A 1 175 ? 58.748 35.982 -57.165 1.00 43.12 175 LEU A O 1
ATOM 1427 N N . THR A 1 176 ? 58.595 37.453 -58.867 1.00 37.56 176 THR A N 1
ATOM 1428 C CA . THR A 1 176 ? 60.000 37.834 -59.003 1.00 37.56 176 THR A CA 1
ATOM 1429 C C . THR A 1 176 ? 60.500 38.533 -57.734 1.00 37.56 176 THR A C 1
ATOM 1431 O O . THR A 1 176 ? 59.895 39.510 -57.300 1.00 37.56 176 THR A O 1
ATOM 1434 N N . ASP A 1 177 ? 61.590 37.988 -57.186 1.00 34.00 177 ASP A N 1
ATOM 1435 C CA . ASP A 1 177 ? 62.664 38.567 -56.361 1.00 34.00 177 ASP A CA 1
ATOM 1436 C C . ASP A 1 177 ? 62.381 39.786 -55.460 1.00 34.00 177 ASP A C 1
ATOM 1438 O O . ASP A 1 177 ? 62.180 40.901 -55.938 1.00 34.00 177 ASP A O 1
ATOM 1442 N N . THR A 1 178 ? 62.542 39.620 -54.134 1.00 34.38 178 THR A N 1
ATOM 1443 C CA . THR A 1 178 ? 63.718 40.078 -53.336 1.00 34.38 178 THR A CA 1
ATOM 1444 C C . THR A 1 178 ? 63.513 39.753 -51.827 1.00 34.38 178 THR A C 1
ATOM 1446 O O . THR A 1 178 ? 62.438 39.948 -51.272 1.00 34.38 178 THR A O 1
ATOM 1449 N N . ASN A 1 179 ? 64.566 39.217 -51.196 1.00 45.66 179 ASN A N 1
ATOM 1450 C CA . ASN A 1 179 ? 64.788 38.669 -49.827 1.00 45.66 179 ASN A CA 1
ATOM 1451 C C . ASN A 1 179 ? 64.754 39.724 -48.661 1.00 45.66 179 ASN A C 1
ATOM 1453 O O . ASN A 1 179 ? 64.771 40.905 -49.012 1.00 45.66 179 ASN A O 1
ATOM 1457 N N . PRO A 1 180 ? 64.920 39.429 -47.326 1.00 52.81 180 PRO A N 1
ATOM 1458 C CA . PRO A 1 180 ? 64.733 38.222 -46.469 1.00 52.81 180 PRO A CA 1
ATOM 1459 C C . PRO A 1 180 ? 63.814 38.399 -45.206 1.00 52.81 180 PRO A C 1
ATOM 1461 O O . PRO A 1 180 ? 63.377 39.493 -44.868 1.00 52.81 180 PRO A O 1
ATOM 1464 N N . ALA A 1 181 ? 63.582 37.278 -44.493 1.00 36.59 181 ALA A N 1
ATOM 1465 C CA . ALA A 1 181 ? 62.866 37.029 -43.207 1.00 36.59 181 ALA A CA 1
ATOM 1466 C C . ALA A 1 181 ? 63.548 37.643 -41.933 1.00 36.59 181 ALA A C 1
ATOM 1468 O O . ALA A 1 181 ? 64.544 38.340 -42.128 1.00 36.59 181 ALA A O 1
ATOM 1469 N N . PRO A 1 182 ? 63.177 37.359 -40.640 1.00 58.16 182 PRO A N 1
ATOM 1470 C CA . PRO A 1 182 ? 62.138 36.474 -40.042 1.00 58.16 182 PRO A CA 1
ATOM 1471 C C . PRO A 1 182 ? 61.311 37.144 -38.891 1.00 58.16 182 PRO A C 1
ATOM 1473 O O . PRO A 1 182 ? 61.613 38.243 -38.448 1.00 58.16 182 PRO A O 1
ATOM 1476 N N . SER A 1 183 ? 60.231 36.596 -38.323 1.00 36.47 183 SER A N 1
ATOM 1477 C CA . SER A 1 183 ? 60.221 35.521 -37.310 1.00 36.47 183 SER A CA 1
ATOM 1478 C C . SER A 1 183 ? 58.789 35.335 -36.782 1.00 36.47 183 SER A C 1
ATOM 1480 O O . SER A 1 183 ? 58.065 36.309 -36.588 1.00 36.47 183 SER A O 1
ATOM 1482 N N . VAL A 1 184 ? 58.402 34.089 -36.510 1.00 49.81 184 VAL A N 1
ATOM 1483 C CA . VAL A 1 184 ? 57.150 33.712 -35.822 1.00 49.81 184 VAL A CA 1
ATOM 1484 C C . VAL A 1 184 ? 57.213 34.142 -34.345 1.00 49.81 184 VAL A C 1
ATOM 1486 O O . VAL A 1 184 ? 58.313 34.225 -33.793 1.00 49.81 184 VAL A O 1
ATOM 1489 N N . PRO A 1 185 ? 56.069 34.328 -33.660 1.00 49.47 185 PRO A N 1
ATOM 1490 C CA . PRO A 1 185 ? 55.735 33.293 -32.676 1.00 49.47 185 PRO A CA 1
ATOM 1491 C C . PRO A 1 185 ? 54.234 32.973 -32.537 1.00 49.47 185 PRO A C 1
ATOM 1493 O O . PRO A 1 185 ? 53.363 33.840 -32.534 1.00 49.47 185 PRO A O 1
ATOM 1496 N N . TRP A 1 186 ? 53.968 31.679 -32.355 1.00 42.06 186 TRP A N 1
ATOM 1497 C CA . TRP A 1 186 ? 52.745 31.125 -31.772 1.00 42.06 186 TRP A CA 1
ATOM 1498 C C . TRP A 1 186 ? 52.446 31.701 -30.380 1.00 42.06 186 TRP A C 1
ATOM 1500 O O . TRP A 1 186 ? 53.383 31.968 -29.627 1.00 42.06 186 TRP A O 1
ATOM 1510 N N . PRO A 1 187 ? 51.170 31.690 -29.955 1.00 47.31 187 PRO A N 1
ATOM 1511 C CA . PRO A 1 187 ? 50.866 31.474 -28.545 1.00 47.31 187 PRO A CA 1
ATOM 1512 C C . PRO A 1 187 ? 49.991 30.234 -28.317 1.00 47.31 187 PRO A C 1
ATOM 1514 O O . PRO A 1 187 ? 48.873 30.120 -28.818 1.00 47.31 187 PRO A O 1
ATOM 1517 N N . LEU A 1 188 ? 50.512 29.342 -27.473 1.00 48.91 188 LEU A N 1
ATOM 1518 C CA . LEU A 1 188 ? 49.763 28.410 -26.635 1.00 48.91 188 LEU A CA 1
ATOM 1519 C C . LEU A 1 188 ? 49.543 29.096 -25.280 1.00 48.91 188 LEU A C 1
ATOM 1521 O O . LEU A 1 188 ? 50.529 29.447 -24.640 1.00 48.91 188 LEU A O 1
ATOM 1525 N N . ALA A 1 189 ? 48.300 29.236 -24.816 1.00 35.44 189 ALA A N 1
ATOM 1526 C CA . ALA A 1 189 ? 48.004 29.324 -23.383 1.00 35.44 189 ALA A CA 1
ATOM 1527 C C . ALA A 1 189 ? 46.508 29.145 -23.107 1.00 35.44 189 ALA A C 1
ATOM 1529 O O . ALA A 1 189 ? 45.688 30.033 -23.334 1.00 35.44 189 ALA A O 1
ATOM 1530 N N . SER A 1 190 ? 46.188 27.984 -22.548 1.00 47.66 190 SER A N 1
ATOM 1531 C CA . SER A 1 190 ? 45.043 27.753 -21.679 1.00 47.66 190 SER A CA 1
ATOM 1532 C C . SER A 1 190 ? 45.046 28.767 -20.532 1.00 47.66 190 SER A C 1
ATOM 1534 O O . SER A 1 190 ? 46.056 28.883 -19.839 1.00 47.66 190 SER A O 1
ATOM 1536 N N . GLN A 1 191 ? 43.925 29.442 -20.271 1.00 39.44 191 GLN A N 1
ATOM 1537 C CA . GLN A 1 191 ? 43.695 30.079 -18.975 1.00 39.44 191 GLN A CA 1
ATOM 1538 C C . GLN A 1 191 ? 42.295 29.780 -18.442 1.00 39.44 191 GLN A C 1
ATOM 1540 O O . GLN A 1 191 ? 41.274 29.972 -19.097 1.00 39.44 191 GLN A O 1
ATOM 1545 N N . SER A 1 192 ? 42.347 29.249 -17.225 1.00 43.22 192 SER A N 1
ATOM 1546 C CA . SER A 1 192 ? 41.308 29.054 -16.227 1.00 43.22 192 SER A CA 1
ATOM 1547 C C . SER A 1 192 ? 40.403 30.277 -16.069 1.00 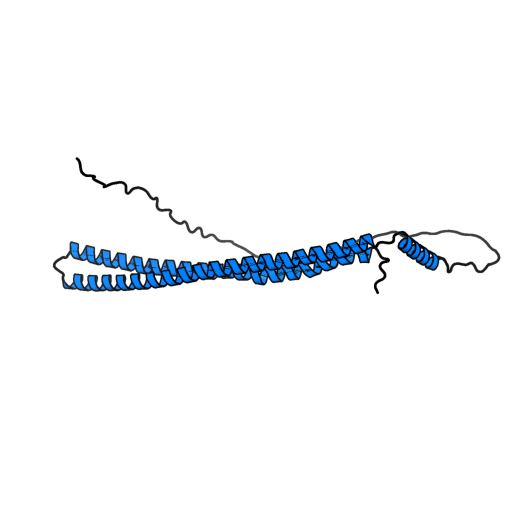43.22 192 SER A C 1
ATOM 1549 O O . SER A 1 192 ? 40.890 31.397 -15.934 1.00 43.22 192 SER A O 1
ATOM 1551 N N . ALA A 1 193 ? 39.092 30.047 -16.009 1.00 34.72 193 ALA A N 1
ATOM 1552 C CA . ALA A 1 193 ? 38.128 31.016 -15.508 1.00 34.72 193 ALA A CA 1
ATOM 1553 C C . ALA A 1 193 ? 37.702 30.588 -14.097 1.00 34.72 193 ALA A C 1
ATOM 1555 O O . ALA A 1 193 ? 36.876 29.690 -13.928 1.00 34.72 193 ALA A O 1
ATOM 1556 N N . GLN A 1 194 ? 38.280 31.225 -13.078 1.00 39.34 194 GLN A N 1
ATOM 1557 C CA . GLN A 1 194 ? 37.734 31.204 -11.723 1.00 39.34 194 GLN A CA 1
ATOM 1558 C C . GLN A 1 194 ? 36.513 32.130 -11.683 1.00 39.34 194 GLN A C 1
ATOM 1560 O O . GLN A 1 194 ? 36.615 33.318 -11.979 1.00 39.34 194 GLN A O 1
ATOM 1565 N N . SER A 1 195 ? 35.353 31.573 -11.336 1.00 33.97 195 SER A N 1
ATOM 1566 C CA . SER A 1 195 ? 34.130 32.331 -11.076 1.00 33.97 195 SER A CA 1
ATOM 1567 C C . SER A 1 195 ? 34.027 32.631 -9.583 1.00 33.97 195 SER A C 1
ATOM 1569 O O . SER A 1 195 ? 33.937 31.730 -8.750 1.00 33.97 195 SER A O 1
ATOM 1571 N N . THR A 1 196 ? 34.056 33.920 -9.266 1.00 35.34 196 THR A N 1
ATOM 1572 C CA . THR A 1 196 ? 33.764 34.498 -7.956 1.00 35.34 196 THR A CA 1
ATOM 1573 C C . THR A 1 196 ? 32.252 34.636 -7.803 1.00 35.34 196 THR A C 1
ATOM 1575 O O . THR A 1 196 ? 31.649 35.385 -8.563 1.00 35.34 196 THR A O 1
ATOM 1578 N N . MET A 1 197 ? 31.644 34.000 -6.798 1.00 35.53 197 MET A N 1
ATOM 1579 C CA . MET A 1 197 ? 30.348 34.411 -6.240 1.00 35.53 197 MET A CA 1
ATOM 1580 C C . MET A 1 197 ? 30.369 34.184 -4.728 1.00 35.53 197 MET A C 1
ATOM 1582 O O . MET A 1 197 ? 30.308 33.058 -4.241 1.00 35.53 197 MET A O 1
ATOM 1586 N N . ALA A 1 198 ? 30.461 35.285 -3.988 1.00 39.47 198 ALA A N 1
ATOM 1587 C CA . ALA A 1 198 ? 30.135 35.331 -2.575 1.00 39.47 198 ALA A CA 1
ATOM 1588 C C . ALA A 1 198 ? 28.609 35.385 -2.417 1.00 39.47 198 ALA A C 1
ATOM 1590 O O . ALA A 1 198 ? 27.953 36.218 -3.046 1.00 39.47 198 ALA A O 1
ATOM 1591 N N . ARG A 1 199 ? 28.039 34.561 -1.528 1.00 38.56 199 ARG A N 1
ATOM 1592 C CA . ARG A 1 199 ? 26.749 34.876 -0.908 1.00 38.56 199 ARG A CA 1
ATOM 1593 C C . ARG A 1 199 ? 26.637 34.282 0.493 1.00 38.56 199 ARG A C 1
ATOM 1595 O O . ARG A 1 199 ? 26.793 33.090 0.717 1.00 38.56 199 ARG A O 1
ATOM 1602 N N . GLN A 1 200 ? 26.393 35.203 1.409 1.00 37.91 200 GLN A N 1
ATOM 1603 C CA . GLN A 1 200 ? 26.173 35.076 2.838 1.00 37.91 200 GLN A CA 1
ATOM 1604 C C . GLN A 1 200 ? 24.727 34.627 3.117 1.00 37.91 200 GLN A C 1
ATOM 1606 O O . GLN A 1 200 ? 23.814 35.108 2.444 1.00 37.91 200 GLN A O 1
ATOM 1611 N N . GLY A 1 201 ? 24.513 33.797 4.147 1.00 29.64 201 GLY A N 1
ATOM 1612 C CA . GLY A 1 201 ? 23.242 33.778 4.884 1.00 29.64 201 GLY A CA 1
ATOM 1613 C C . GLY A 1 201 ? 22.668 32.418 5.308 1.00 29.64 201 GLY A C 1
ATOM 1614 O O . GLY A 1 201 ? 22.159 31.684 4.472 1.00 29.64 201 GLY A O 1
ATOM 1615 N N . LYS A 1 202 ? 22.593 32.259 6.641 1.00 35.66 202 LYS A N 1
ATOM 1616 C CA . LYS A 1 202 ? 21.516 31.649 7.455 1.00 35.66 202 LYS A CA 1
ATOM 1617 C C . LYS A 1 202 ? 21.464 30.132 7.711 1.00 35.66 202 LYS A C 1
ATOM 1619 O O . LYS A 1 202 ? 21.004 29.349 6.893 1.00 35.66 202 LYS A O 1
ATOM 1624 N N . GLU A 1 203 ? 21.870 29.803 8.941 1.00 37.16 203 GLU A N 1
ATOM 1625 C CA . GLU A 1 203 ? 21.107 29.103 9.994 1.00 37.16 203 GLU A CA 1
ATOM 1626 C C . GLU A 1 203 ? 19.853 28.300 9.594 1.00 37.16 203 GLU A C 1
ATOM 1628 O O . GLU A 1 203 ? 18.822 28.863 9.230 1.00 37.16 203 GLU A O 1
ATOM 1633 N N . ALA A 1 204 ? 19.930 26.991 9.838 1.00 37.34 204 ALA A N 1
ATOM 1634 C CA . ALA A 1 204 ? 18.907 26.151 10.469 1.00 37.34 204 ALA A CA 1
ATOM 1635 C C . ALA A 1 204 ? 19.687 24.948 11.055 1.00 37.34 204 ALA A C 1
ATOM 1637 O O . ALA A 1 204 ? 20.419 24.294 10.323 1.00 37.34 204 ALA A O 1
ATOM 1638 N N . GLY A 1 205 ? 19.729 24.671 12.359 1.00 32.59 205 GLY A N 1
ATOM 1639 C CA . GLY A 1 205 ? 18.630 24.757 13.315 1.00 32.59 205 GLY A CA 1
ATOM 1640 C C . GLY A 1 205 ? 17.741 23.524 13.159 1.00 32.59 205 GLY A C 1
ATOM 1641 O O . GLY A 1 205 ? 16.590 23.658 12.768 1.00 32.59 205 GLY A O 1
ATOM 1642 N N . GLY A 1 206 ? 18.314 22.336 13.357 1.00 32.59 206 GLY A N 1
ATOM 1643 C CA . GLY A 1 206 ? 17.607 21.057 13.366 1.00 32.59 206 GLY A CA 1
ATOM 1644 C C . GLY A 1 206 ? 17.946 20.323 14.652 1.00 32.59 206 GLY A C 1
ATOM 1645 O O . GLY A 1 206 ? 18.829 19.472 14.668 1.00 32.59 206 GLY A O 1
ATOM 1646 N N . GLU A 1 207 ? 17.298 20.740 15.735 1.00 37.09 207 GLU A N 1
ATOM 1647 C CA . GLU A 1 207 ? 17.170 19.964 16.962 1.00 37.09 207 GLU A CA 1
ATOM 1648 C C . GLU A 1 207 ? 16.299 18.743 16.630 1.00 37.09 207 GLU A C 1
ATOM 1650 O O . GLU A 1 207 ? 15.108 18.883 16.360 1.00 37.09 207 GLU A O 1
ATOM 1655 N N . GLU A 1 208 ? 16.887 17.547 16.589 1.00 38.53 208 GLU A N 1
ATOM 1656 C CA . GLU A 1 208 ? 16.109 16.316 16.724 1.00 38.53 208 GLU A CA 1
ATOM 1657 C C . GLU A 1 208 ? 16.014 16.020 18.215 1.00 38.53 208 GLU A C 1
ATOM 1659 O O . GLU A 1 208 ? 16.916 15.442 18.824 1.00 38.53 208 GLU A O 1
ATOM 1664 N N . ASP A 1 209 ? 14.931 16.526 18.801 1.00 37.47 209 ASP A N 1
ATOM 1665 C CA . ASP A 1 209 ? 14.538 16.197 20.156 1.00 37.47 209 ASP A CA 1
ATOM 1666 C C . ASP A 1 209 ? 14.024 14.753 20.215 1.00 37.47 209 ASP A C 1
ATOM 1668 O O . ASP A 1 209 ? 13.396 14.225 19.290 1.00 37.47 209 ASP A O 1
ATOM 1672 N N . SER A 1 210 ? 14.370 14.121 21.326 1.00 38.81 210 SER A N 1
ATOM 1673 C CA . SER A 1 210 ? 14.089 12.733 21.663 1.00 38.81 210 SER A CA 1
ATOM 1674 C C . SER A 1 210 ? 12.593 12.449 21.722 1.00 38.81 210 SER A C 1
ATOM 1676 O O . SER A 1 210 ? 11.830 13.271 22.203 1.00 38.81 210 SER A O 1
ATOM 1678 N N . GLU A 1 211 ? 12.202 11.212 21.413 1.00 40.06 211 GLU A N 1
ATOM 1679 C CA . GLU A 1 211 ? 11.295 10.483 22.304 1.00 40.06 211 GLU A CA 1
ATOM 1680 C C . GLU A 1 211 ? 11.451 8.973 22.094 1.00 40.06 211 GLU A C 1
ATOM 1682 O O . GLU A 1 211 ? 10.931 8.343 21.172 1.00 40.06 211 GLU A O 1
ATOM 1687 N N . THR A 1 212 ? 12.252 8.403 22.987 1.00 36.09 212 THR A N 1
ATOM 1688 C CA . THR A 1 212 ? 12.311 6.987 23.314 1.00 36.09 212 THR A CA 1
ATOM 1689 C C . THR A 1 212 ? 10.967 6.559 23.912 1.00 36.09 212 THR A C 1
ATOM 1691 O O . THR A 1 212 ? 10.696 6.868 25.071 1.00 36.09 212 THR A O 1
ATOM 1694 N N . ASP A 1 213 ? 10.128 5.841 23.165 1.00 34.66 213 ASP A N 1
ATOM 1695 C CA . ASP A 1 213 ? 8.994 5.118 23.760 1.00 34.66 213 ASP A CA 1
ATOM 1696 C C . ASP A 1 213 ? 9.435 3.682 24.053 1.00 34.66 213 ASP A C 1
ATOM 1698 O O . ASP A 1 213 ? 9.372 2.782 23.210 1.00 34.66 213 ASP A O 1
ATOM 1702 N N . SER A 1 214 ? 9.981 3.523 25.257 1.00 37.66 214 SER A N 1
ATOM 1703 C CA . SER A 1 214 ? 10.283 2.250 25.895 1.00 37.66 214 SER A CA 1
ATOM 1704 C C . SER A 1 214 ? 9.007 1.416 25.986 1.00 37.66 214 SER A C 1
ATOM 1706 O O . SER A 1 214 ? 8.160 1.643 26.847 1.00 37.66 214 SER A O 1
ATOM 1708 N N . VAL A 1 215 ? 8.868 0.415 25.120 1.00 47.50 215 VAL A N 1
ATOM 1709 C CA . VAL A 1 215 ? 7.933 -0.677 25.387 1.00 47.50 215 VAL A CA 1
ATOM 1710 C C . VAL A 1 215 ? 8.560 -1.523 26.485 1.00 47.50 215 VAL A C 1
ATOM 1712 O O . VAL A 1 215 ? 9.554 -2.205 26.250 1.00 47.50 215 VAL A O 1
ATOM 1715 N N . GLU A 1 216 ? 7.982 -1.454 27.685 1.00 40.38 216 GLU A N 1
ATOM 1716 C CA . GLU A 1 216 ? 8.140 -2.489 28.703 1.00 40.38 216 GLU A CA 1
ATOM 1717 C C . GLU A 1 216 ? 7.811 -3.846 28.070 1.00 40.38 216 GLU A C 1
ATOM 1719 O O . GLU A 1 216 ? 6.658 -4.178 27.780 1.00 40.38 216 GLU A O 1
ATOM 1724 N N . GLU A 1 217 ? 8.855 -4.625 27.823 1.00 40.91 217 GLU A N 1
ATOM 1725 C CA . GLU A 1 217 ? 8.764 -6.056 27.611 1.00 40.91 217 GLU A CA 1
ATOM 1726 C C . GLU A 1 217 ? 8.394 -6.676 28.964 1.00 40.91 217 GLU A C 1
ATOM 1728 O O . GLU A 1 217 ? 9.217 -6.765 29.872 1.00 40.91 217 GLU A O 1
ATOM 1733 N N . ILE A 1 218 ? 7.120 -7.030 29.140 1.00 43.50 218 ILE A N 1
ATOM 1734 C CA . ILE A 1 218 ? 6.689 -7.797 30.311 1.00 43.50 218 ILE A CA 1
ATOM 1735 C C . ILE A 1 218 ? 7.228 -9.228 30.130 1.00 43.50 218 ILE A C 1
ATOM 1737 O O . ILE A 1 218 ? 6.875 -9.862 29.129 1.00 43.50 218 ILE A O 1
ATOM 1741 N N . PRO A 1 219 ? 8.052 -9.754 31.058 1.00 38.88 219 PRO A N 1
ATOM 1742 C CA . PRO A 1 219 ? 8.611 -11.097 30.946 1.00 38.88 219 PRO A CA 1
ATOM 1743 C C . PRO A 1 219 ? 7.511 -12.163 30.940 1.00 38.88 219 PRO A C 1
ATOM 1745 O O . PRO A 1 219 ? 6.675 -12.226 31.843 1.00 38.88 219 PRO A O 1
ATOM 1748 N N . LEU A 1 220 ? 7.526 -13.014 29.916 1.00 47.78 220 LEU A N 1
ATOM 1749 C CA . LEU A 1 220 ? 6.791 -14.274 29.898 1.00 47.78 220 LEU A CA 1
ATOM 1750 C C . LEU A 1 220 ? 7.514 -15.263 30.816 1.00 47.78 220 LEU A C 1
ATOM 1752 O O . LEU A 1 220 ? 8.430 -15.946 30.373 1.00 47.78 220 LEU A O 1
ATOM 1756 N N . GLU A 1 221 ? 7.090 -15.357 32.072 1.00 46.44 221 GLU A N 1
ATOM 1757 C CA . GLU A 1 221 ? 7.475 -16.452 32.965 1.00 46.44 221 GLU A CA 1
ATOM 1758 C C . GLU A 1 221 ? 6.222 -17.079 33.601 1.00 46.44 221 GLU A C 1
ATOM 1760 O O . GLU A 1 221 ? 5.375 -16.404 34.184 1.00 46.44 221 GLU A O 1
ATOM 1765 N N . ASP A 1 222 ? 6.157 -18.401 33.441 1.00 37.38 222 ASP A N 1
ATOM 1766 C CA . ASP A 1 222 ? 5.451 -19.409 34.232 1.00 37.38 222 ASP A CA 1
ATOM 1767 C C . ASP A 1 222 ? 3.914 -19.419 34.347 1.00 37.38 222 ASP A C 1
ATOM 1769 O O . ASP A 1 222 ? 3.302 -18.947 35.302 1.00 37.38 222 ASP A O 1
ATOM 1773 N N . LEU A 1 223 ? 3.301 -20.226 33.471 1.00 39.19 223 LEU A N 1
ATOM 1774 C CA . LEU A 1 223 ? 2.213 -21.125 33.872 1.00 39.19 223 LEU A CA 1
ATOM 1775 C C . LEU A 1 223 ? 2.513 -22.555 33.406 1.00 39.19 223 LEU A C 1
ATOM 1777 O O . LEU A 1 223 ? 1.947 -23.062 32.436 1.00 39.19 223 LEU A O 1
ATOM 1781 N N . LYS A 1 224 ? 3.398 -23.233 34.141 1.00 43.06 224 LYS A N 1
ATOM 1782 C CA . LYS A 1 224 ? 3.464 -24.694 34.158 1.00 43.06 224 LYS A CA 1
ATOM 1783 C C . LYS A 1 224 ? 2.579 -25.231 35.284 1.00 43.06 224 LYS A C 1
ATOM 1785 O O . LYS A 1 224 ? 2.904 -25.092 36.455 1.00 43.06 224 LYS A O 1
ATOM 1790 N N . GLY A 1 225 ? 1.538 -25.968 34.897 1.00 36.47 225 GLY A N 1
ATOM 1791 C CA . GLY A 1 225 ? 1.186 -27.211 35.585 1.00 36.47 225 GLY A CA 1
ATOM 1792 C C . GLY A 1 225 ? -0.173 -27.275 36.277 1.00 36.47 225 GLY A C 1
ATOM 1793 O O . GLY A 1 225 ? -0.297 -26.920 37.440 1.00 36.47 225 GLY A O 1
ATOM 1794 N N . GLN A 1 226 ? -1.132 -27.935 35.621 1.00 39.56 226 GLN A N 1
ATOM 1795 C CA . GLN A 1 226 ? -1.900 -29.005 36.267 1.00 39.56 226 GLN A CA 1
ATOM 1796 C C . GLN A 1 226 ? -2.541 -29.903 35.201 1.00 39.56 226 GLN A C 1
ATOM 1798 O O . GLN A 1 226 ? -3.669 -29.701 34.768 1.00 39.56 226 GLN A O 1
ATOM 1803 N N . GLN A 1 227 ? -1.796 -30.920 34.769 1.00 41.09 227 GLN A N 1
ATOM 1804 C CA . GLN A 1 227 ? -2.375 -32.098 34.132 1.00 41.09 227 GLN A CA 1
ATOM 1805 C C . GLN A 1 227 ? -2.136 -33.265 35.092 1.00 41.09 227 GLN A C 1
ATOM 1807 O O . GLN A 1 227 ? -1.050 -33.836 35.149 1.00 41.09 227 GLN A O 1
ATOM 1812 N N . GLN A 1 228 ? -3.137 -33.549 35.926 1.00 42.88 228 GLN A N 1
ATOM 1813 C CA . GLN A 1 228 ? -3.246 -34.831 36.613 1.00 42.88 228 GLN A CA 1
ATOM 1814 C C . GLN A 1 228 ? -3.799 -35.832 35.597 1.00 42.88 228 GLN A C 1
ATOM 1816 O O . GLN A 1 228 ? -4.948 -35.721 35.177 1.00 42.88 228 GLN A O 1
ATOM 1821 N N . GLY A 1 229 ? -2.957 -36.770 35.166 1.00 43.00 229 GLY A N 1
ATOM 1822 C CA . GLY A 1 229 ? -3.393 -37.971 34.459 1.00 43.00 229 GLY A CA 1
ATOM 1823 C C . GLY A 1 229 ? -3.845 -39.045 35.461 1.00 43.00 229 GLY A C 1
ATOM 1824 O O . GLY A 1 229 ? -3.302 -39.084 36.571 1.00 43.00 229 GLY A O 1
ATOM 1825 N N . PRO A 1 230 ? -4.820 -39.905 35.114 1.00 53.16 230 PRO A N 1
ATOM 1826 C CA . PRO A 1 230 ? -5.279 -40.971 35.996 1.00 53.16 230 PRO A CA 1
ATOM 1827 C C . PRO A 1 230 ? -4.204 -42.050 36.148 1.00 53.16 230 PRO A C 1
ATOM 1829 O O . PRO A 1 230 ? -3.488 -42.361 35.197 1.00 53.16 230 PRO A O 1
ATOM 1832 N N . ARG A 1 231 ? -4.111 -42.616 37.353 1.00 47.16 231 ARG A N 1
ATOM 1833 C CA . ARG A 1 231 ? -3.401 -43.872 37.600 1.00 47.16 231 ARG A CA 1
ATOM 1834 C C . ARG A 1 231 ? -4.271 -45.024 37.109 1.00 47.16 231 ARG A C 1
ATOM 1836 O O . ARG A 1 231 ? -5.395 -45.125 37.588 1.00 47.16 231 ARG A O 1
ATOM 1843 N N . ASP A 1 232 ? -3.696 -45.871 36.267 1.00 54.69 232 ASP A N 1
ATOM 1844 C CA . ASP A 1 232 ? -3.932 -47.316 36.211 1.00 54.69 232 ASP A CA 1
ATOM 1845 C C . ASP A 1 232 ? -2.559 -48.001 36.137 1.00 54.69 232 ASP A C 1
ATOM 1847 O O . ASP A 1 232 ? -1.702 -47.515 35.358 1.00 54.69 232 ASP A O 1
#

Secondary structure (DSSP, 8-state):
---S-SHHHHHHHHHHHHHHHHHHHHHHHIIIIIHHHHHHHHHHHHHHHHHHHHHHHHHHHHHHHHHHHHHHHH-TT-HHHHHHHHHHHHHHHHHHHHHHHHHHHHHHHHHHHHHHHHHHHHHHHHHHHHHHHHHHHHHHHHHHHHHHT--HHHHHHHHHHHHHHHHTT------------------------PPP--------------------------------PPP-

Radius of gyration: 41.77 Å; chains: 1; bounding box: 95×87×108 Å

InterPro domains:
  IPR009602 CBY1-interacting BAR domain-containing protein/FAM92 [PF06730] (22-156)
  IPR009602 CBY1-interacting BAR domain-containing protein/FAM92 [PTHR21223] (22-217)
  IPR027267 AH/BAR domain superfamily [G3DSA:1.20.1270.60] (10-158)
  IPR027267 AH/BAR domain superfamily [SSF103657] (26-147)

pLDDT: mean 75.01, std 25.24, range [29.64, 98.56]

Organism: Mus musculus (NCBI:txid10090)